Protein AF-E9GEC9-F1 (afdb_monomer)

Foldseek 3Di:
DVVVVVVVVVVVVVVVVVVVVVVVVVVVVVVVVVVVVVVVVVVVVVVVVVVVVVPPDDDDDDDDDDDDPPPCPPPPVPPQLQFKWKWKWKDFLNHTQDIWTWGFDSLPDSQLSVLVQVVQEVHWDWFLWFQPDAAQQFKTKIWGHDPPDFDWDFPPDPDDQDADQDAQWKFKDFDFDDDPPPDRTTGGPTMIIMGTGHDPDPVSSVVSVPRSTGTGGGGDDPPDHSRPSGNVCNVDDPVSRSRMTIIMHMYD

Solvent-accessible surface area (backbone atoms only — not comparable to full-atom values): 14255 Å² total; per-residue (Å²): 115,69,67,59,56,53,51,53,52,52,54,51,53,52,50,56,53,50,55,52,49,54,51,50,52,52,50,52,51,55,51,51,54,50,52,51,51,53,52,52,52,50,54,51,56,52,50,54,54,51,52,63,58,69,70,57,80,78,83,78,90,75,90,77,96,76,79,90,73,66,84,69,70,72,77,70,72,74,70,59,86,77,47,44,38,35,39,41,37,36,22,48,79,84,43,80,57,48,72,46,46,32,36,55,36,90,85,32,61,60,71,55,53,48,54,51,38,63,72,12,46,87,40,74,37,74,32,68,32,34,59,73,45,60,39,66,59,36,30,36,28,34,35,54,39,45,94,90,62,71,69,73,57,74,59,75,75,82,69,80,78,52,63,34,69,46,62,55,30,29,11,38,30,77,41,61,53,89,68,65,94,87,66,78,56,52,48,42,79,43,39,23,45,30,37,34,33,68,53,91,43,74,69,49,48,51,54,48,68,67,60,67,22,34,36,38,22,36,55,75,74,67,96,54,68,78,52,66,45,59,52,52,57,14,65,49,52,84,85,54,29,75,45,39,45,39,31,38,24,18,46,108

Mean predicted aligned error: 14.4 Å

Secondary structure (DSSP, 8-state):
-HHHHHHHHHHHHHHHHHHHHHHHHHHHHHHHHHHHHHHHHHHHHHHHHHHHHHTS------------------------GGG-EEEEEEEETTEEEEEEEEEEPTTS-HHHHHHHHHHTBTS-EE-EEEEEEEETTTEEEEEEEBTTB-------------B--STTEEEEEEEE--PPTT-----EEEEEEEEE---SSHHHHHHHHHT--EEEEEE---SSSS-HHHHHHHH--TTTGGGEEEEEEEE-

pLDDT: mean 83.46, std 15.94, range [39.03, 97.75]

Organism: Daphnia pulex (NCBI:txid6669)

Radius of gyration: 25.97 Å; Cα contacts (8 Å, |Δi|>4): 377; chains: 1; bounding box: 63×66×78 Å

Nearest PDB structures (foldseek):
  4zsd-assembly1_A  TM=6.304E-01  e=5.567E-06  Homo sapiens
  5wc7-assembly1_A  TM=5.952E-01  e=3.755E-05  Homo sapiens
  7qbw-assembly1_A  TM=5.992E-01  e=5.014E-05  Homo sapiens
  6fk1-assembly1_A  TM=6.019E-01  e=8.438E-05  Mus musculus
  5kuo-assembly1_A  TM=6.036E-01  e=1.505E-04  Homo sapiens

Sequence (252 aa):
MEKTKKLTAVLKKRKEVQEQLDAIVKSITAVGDQVKKLQEENNIEMAELISLIEVTPQPTASSSLLNVISPVMAKLVLSSMQSYIFILKVSDYFVPMGEIRIRPASTFHPEFVQKLGQFCYNSPKNFVSTVAKAQVGVFVSISMTHASFRPTFAAANQTTRISALNMGEVGVIFKKKNQPVGVTSNTITDWNFFIPLNPATKQQKKIVSSAAAELFGHIIDTCSSPNKAVTEMSKSQKNERGRYTMSLESHQ

Structure (mmCIF, N/CA/C/O backbone):
data_AF-E9GEC9-F1
#
_entry.id   AF-E9GEC9-F1
#
loop_
_atom_site.group_PDB
_atom_site.id
_atom_site.type_symbol
_atom_site.label_atom_id
_atom_site.label_alt_id
_atom_site.label_comp_id
_atom_site.label_asym_id
_atom_site.label_entity_id
_atom_site.label_seq_id
_atom_site.pdbx_PDB_ins_code
_atom_site.Cartn_x
_atom_site.Cartn_y
_atom_site.Cartn_z
_atom_site.occupancy
_atom_site.B_iso_or_equiv
_atom_site.auth_seq_id
_atom_site.auth_comp_id
_atom_site.auth_asym_id
_atom_site.auth_atom_id
_atom_site.pdbx_PDB_model_num
ATOM 1 N N . MET A 1 1 ? 45.202 0.216 -40.068 1.00 71.06 1 MET A N 1
ATOM 2 C CA . MET A 1 1 ? 43.853 0.783 -40.310 1.00 71.06 1 MET A CA 1
ATOM 3 C C . MET A 1 1 ? 42.863 0.497 -39.171 1.00 71.06 1 MET A C 1
ATOM 5 O O . MET A 1 1 ? 42.112 1.387 -38.797 1.00 71.06 1 MET A O 1
ATOM 9 N N . GLU A 1 2 ? 42.865 -0.696 -38.563 1.00 85.00 2 GLU A N 1
ATOM 10 C CA . GLU A 1 2 ? 41.900 -1.047 -37.501 1.00 85.00 2 GLU A CA 1
ATOM 11 C C . GLU A 1 2 ? 42.076 -0.278 -36.176 1.00 85.00 2 GLU A C 1
ATOM 13 O O . GLU A 1 2 ? 41.093 0.123 -35.553 1.00 85.00 2 GLU A O 1
ATOM 18 N N . LYS A 1 3 ? 43.322 0.004 -35.767 1.00 88.31 3 LYS A N 1
ATOM 19 C CA . LYS A 1 3 ? 43.613 0.790 -34.552 1.00 88.31 3 LYS A CA 1
ATOM 20 C C . LYS A 1 3 ? 43.017 2.205 -34.613 1.00 88.31 3 LYS A C 1
ATOM 22 O O . LYS A 1 3 ? 42.462 2.678 -33.627 1.00 88.31 3 LYS A O 1
ATOM 27 N N . THR A 1 4 ? 43.055 2.838 -35.785 1.00 91.31 4 THR A N 1
ATOM 28 C CA . THR A 1 4 ? 42.480 4.171 -36.017 1.00 91.31 4 THR A CA 1
ATOM 29 C C . THR A 1 4 ? 40.958 4.161 -35.862 1.00 91.31 4 THR A C 1
ATOM 31 O O . THR A 1 4 ? 40.415 5.020 -35.180 1.00 91.31 4 THR A O 1
ATOM 34 N N . LYS A 1 5 ? 40.269 3.139 -36.3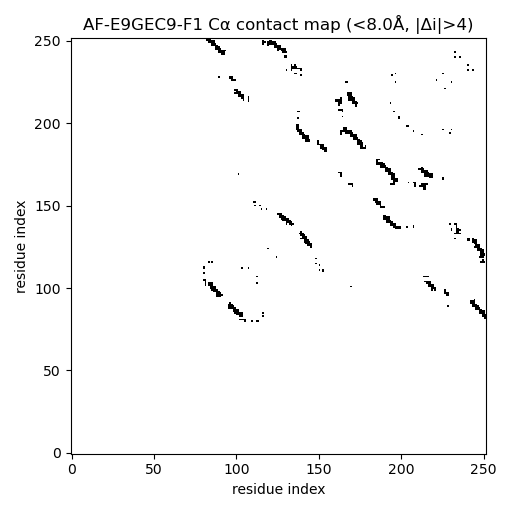98 1.00 92.81 5 LYS A N 1
ATOM 35 C CA . LYS A 1 5 ? 38.808 2.990 -36.254 1.00 92.81 5 LYS A CA 1
ATOM 36 C C . LYS A 1 5 ? 38.382 2.833 -34.789 1.00 92.81 5 LYS A C 1
ATOM 38 O O . LYS A 1 5 ? 37.418 3.466 -34.363 1.00 92.81 5 LYS A O 1
ATOM 43 N N . LYS A 1 6 ? 39.121 2.034 -34.006 1.00 93.19 6 LYS A N 1
ATOM 44 C CA . LYS A 1 6 ? 38.862 1.857 -32.564 1.00 93.19 6 LYS A CA 1
ATOM 45 C C . LYS A 1 6 ? 39.057 3.165 -31.791 1.00 93.19 6 LYS A C 1
ATOM 47 O O . LYS A 1 6 ? 38.212 3.506 -30.970 1.00 93.19 6 LYS A O 1
ATOM 52 N N . LEU A 1 7 ? 40.109 3.929 -32.096 1.00 93.44 7 LEU A N 1
ATOM 53 C CA . LEU A 1 7 ? 40.357 5.225 -31.460 1.00 93.44 7 LEU A CA 1
ATOM 54 C C . LEU A 1 7 ? 39.231 6.234 -31.740 1.00 93.44 7 LEU A C 1
ATOM 56 O O . LEU A 1 7 ? 38.728 6.858 -30.809 1.00 93.44 7 LEU A O 1
ATOM 60 N N . THR A 1 8 ? 38.782 6.355 -32.994 1.00 95.31 8 THR A N 1
ATOM 61 C CA . THR A 1 8 ? 37.669 7.247 -33.360 1.00 95.31 8 THR A CA 1
ATOM 62 C C . THR A 1 8 ? 36.375 6.877 -32.630 1.00 95.31 8 THR A C 1
ATOM 64 O O . THR A 1 8 ? 35.681 7.762 -32.133 1.00 95.31 8 THR A O 1
ATOM 67 N N . ALA A 1 9 ? 36.066 5.581 -32.503 1.00 96.00 9 ALA A N 1
ATOM 68 C CA . ALA A 1 9 ? 34.884 5.121 -31.772 1.00 96.00 9 ALA A CA 1
ATOM 69 C C . ALA A 1 9 ? 34.947 5.470 -30.274 1.00 96.00 9 ALA A C 1
ATOM 71 O O . ALA A 1 9 ? 33.958 5.935 -29.707 1.00 96.00 9 ALA A O 1
ATOM 72 N N . VAL A 1 10 ? 36.116 5.305 -29.643 1.00 97.00 10 VAL A N 1
ATOM 73 C CA . VAL A 1 10 ? 36.329 5.678 -28.234 1.00 97.00 10 VAL A CA 1
ATOM 74 C C . VAL A 1 10 ? 36.176 7.186 -28.034 1.00 97.00 10 VAL A C 1
ATOM 76 O O . VAL A 1 10 ? 35.504 7.607 -27.094 1.00 97.00 10 VAL A O 1
ATOM 79 N N . LEU A 1 11 ? 36.739 8.007 -28.927 1.00 96.44 11 LEU A N 1
ATOM 80 C CA . LEU A 1 11 ? 36.612 9.466 -28.853 1.00 96.44 11 LEU A CA 1
ATOM 81 C C . LEU A 1 11 ? 35.161 9.929 -29.024 1.00 96.44 11 LEU A C 1
ATOM 83 O O . LEU A 1 11 ? 34.712 10.797 -28.275 1.00 96.44 11 LEU A O 1
ATOM 87 N N . LYS A 1 12 ? 34.409 9.317 -29.948 1.00 96.69 12 LYS A N 1
ATOM 88 C CA . LYS A 1 12 ? 32.981 9.606 -30.130 1.00 96.69 12 LYS A CA 1
ATOM 89 C C . LYS A 1 12 ? 32.181 9.274 -28.867 1.00 96.69 12 LYS A C 1
ATOM 91 O O . LYS A 1 12 ? 31.474 10.136 -28.358 1.00 96.69 12 LYS A O 1
ATOM 96 N N . LYS A 1 13 ? 32.369 8.072 -28.311 1.00 97.38 13 LYS A N 1
ATOM 97 C CA . LYS A 1 13 ? 31.684 7.648 -27.080 1.00 97.38 13 LYS A CA 1
ATOM 98 C C . LYS A 1 13 ? 32.032 8.546 -25.889 1.00 97.38 13 LYS A C 1
ATOM 100 O O . LYS A 1 13 ? 31.162 8.872 -25.092 1.00 97.38 13 LYS A O 1
ATOM 105 N N . ARG A 1 14 ? 33.292 8.982 -25.773 1.00 96.56 14 ARG A N 1
ATOM 106 C CA . ARG A 1 14 ? 33.712 9.931 -24.731 1.00 96.56 14 ARG A CA 1
ATOM 107 C C . ARG A 1 14 ? 32.977 11.268 -24.852 1.00 96.56 14 ARG A C 1
ATOM 109 O O . ARG A 1 14 ? 32.569 11.810 -23.832 1.00 96.56 14 ARG A O 1
ATOM 116 N N . LYS A 1 15 ? 32.803 11.784 -26.073 1.00 97.75 15 LYS A N 1
ATOM 117 C CA . LYS A 1 15 ? 32.064 13.029 -26.319 1.00 97.75 15 LYS A CA 1
ATOM 118 C C . LYS A 1 15 ? 30.583 12.894 -25.946 1.00 97.75 15 LYS A C 1
ATOM 120 O O . LYS A 1 15 ? 30.072 13.751 -25.240 1.00 97.75 15 LYS A O 1
ATOM 125 N N . GLU A 1 16 ? 29.939 11.793 -26.335 1.00 97.44 16 GLU A N 1
ATOM 126 C CA . GLU A 1 16 ? 28.538 11.508 -25.976 1.00 97.44 16 GLU A CA 1
ATOM 127 C C . GLU A 1 16 ? 28.339 11.441 -24.452 1.00 97.44 16 GLU A C 1
ATOM 129 O O . GLU A 1 16 ? 27.399 12.025 -23.918 1.00 97.44 16 GLU A O 1
ATOM 134 N N . VAL A 1 17 ? 29.252 10.781 -23.730 1.00 97.75 17 VAL A N 1
ATOM 135 C CA . VAL A 1 17 ? 29.206 10.717 -22.258 1.00 97.75 17 VAL A CA 1
ATOM 136 C C . VAL A 1 17 ? 29.405 12.098 -21.627 1.00 97.75 17 VAL A C 1
ATOM 138 O O . VAL A 1 17 ? 28.732 12.415 -20.650 1.00 97.75 17 VAL A O 1
ATOM 141 N N . GLN A 1 18 ? 30.292 12.932 -22.179 1.00 97.44 18 GLN A N 1
ATOM 142 C CA . GLN A 1 18 ? 30.498 14.295 -21.685 1.00 97.44 18 GLN A CA 1
ATOM 143 C C . GLN A 1 18 ? 29.236 15.154 -21.857 1.00 97.44 18 GLN A C 1
ATOM 145 O O . GLN A 1 18 ? 28.832 15.831 -20.920 1.00 97.44 18 GLN A O 1
ATOM 150 N N . GLU A 1 19 ? 28.577 15.080 -23.016 1.00 97.56 19 GLU A N 1
ATOM 151 C CA . GLU A 1 19 ? 27.332 15.814 -23.280 1.00 97.56 19 GLU A CA 1
ATOM 152 C C . GLU A 1 19 ? 26.197 15.377 -22.338 1.00 97.56 19 GLU A C 1
ATOM 154 O O . GLU A 1 19 ? 25.449 16.215 -21.830 1.00 97.56 19 GLU A O 1
ATOM 159 N N . GLN A 1 20 ? 26.094 14.074 -22.045 1.00 96.88 20 GLN A N 1
ATOM 160 C CA . GLN A 1 20 ? 25.139 13.556 -21.060 1.00 96.88 20 GLN A CA 1
ATOM 161 C C . GLN A 1 20 ? 25.448 14.048 -19.644 1.00 96.88 20 GLN A C 1
ATOM 163 O O . GLN A 1 20 ? 24.532 14.438 -18.920 1.00 96.88 20 GLN A O 1
ATOM 168 N N . LEU A 1 21 ? 26.724 14.051 -19.248 1.00 97.00 21 LEU A N 1
ATOM 169 C CA . LEU A 1 21 ? 27.138 14.539 -17.936 1.00 97.00 21 LEU A CA 1
ATOM 170 C C . LEU A 1 21 ? 26.813 16.028 -17.772 1.00 97.00 21 LEU A C 1
ATOM 172 O O . LEU A 1 21 ? 26.235 16.413 -16.758 1.00 97.00 21 LEU A O 1
ATOM 176 N N . ASP A 1 22 ? 27.098 16.844 -18.787 1.00 97.56 22 ASP A N 1
ATOM 177 C CA . ASP A 1 22 ? 26.791 18.275 -18.775 1.00 97.56 22 ASP A CA 1
ATOM 178 C C . ASP A 1 22 ? 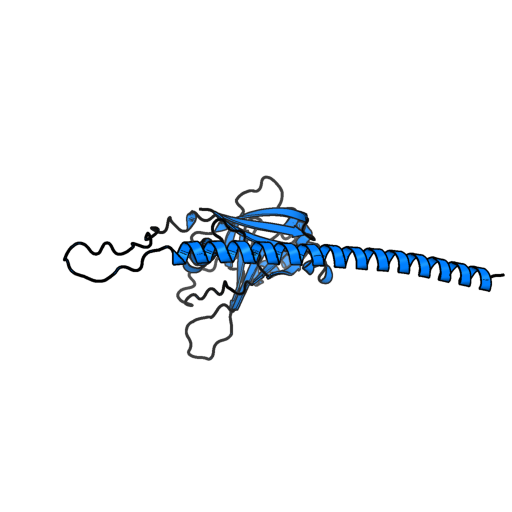25.275 18.528 -18.674 1.00 97.56 22 ASP A C 1
ATOM 180 O O . ASP A 1 22 ? 24.836 19.429 -17.954 1.00 97.56 22 ASP A O 1
ATOM 184 N N . ALA A 1 23 ? 24.453 17.719 -19.354 1.00 96.38 23 ALA A N 1
ATOM 185 C CA . ALA A 1 23 ? 22.995 17.795 -19.252 1.00 96.38 23 ALA A CA 1
ATOM 186 C C . ALA A 1 23 ? 22.489 17.434 -17.843 1.00 96.38 23 ALA A C 1
ATOM 188 O O . ALA A 1 23 ? 21.625 18.127 -17.301 1.00 96.38 23 ALA A O 1
ATOM 189 N N . ILE A 1 24 ? 23.055 16.393 -17.224 1.00 96.31 24 ILE A N 1
ATOM 190 C CA . ILE A 1 24 ? 22.719 15.985 -15.853 1.00 96.31 24 ILE A CA 1
ATOM 191 C C . ILE A 1 24 ? 23.095 17.086 -14.858 1.00 96.31 24 ILE A C 1
ATOM 193 O O . ILE A 1 24 ? 22.274 17.446 -14.017 1.00 96.31 24 ILE A O 1
ATOM 197 N N . VAL A 1 25 ? 24.295 17.662 -14.973 1.00 97.56 25 VAL A N 1
ATOM 198 C CA . VAL A 1 25 ? 24.747 18.750 -14.091 1.00 97.56 25 VAL A CA 1
ATOM 199 C C . VAL A 1 25 ? 23.811 19.954 -14.194 1.00 97.56 25 VAL A C 1
ATOM 201 O O . VAL A 1 25 ? 23.365 20.455 -13.165 1.00 97.56 25 VAL A O 1
ATOM 204 N N . LYS A 1 26 ? 23.420 20.359 -15.410 1.00 96.75 26 LYS A N 1
ATOM 205 C CA . LYS A 1 26 ? 22.431 21.434 -15.608 1.00 96.75 26 LYS A CA 1
ATOM 206 C C . LYS A 1 26 ? 21.088 21.121 -14.947 1.00 96.75 26 LYS A C 1
ATOM 208 O O . LYS A 1 26 ? 20.510 21.996 -14.308 1.00 96.75 26 LYS A O 1
ATOM 213 N N . SER A 1 27 ? 20.602 19.884 -15.074 1.00 95.94 27 SER A N 1
ATOM 214 C CA . SER A 1 27 ? 19.352 19.463 -14.434 1.00 95.94 27 SER A CA 1
ATOM 215 C C . SER A 1 27 ? 19.447 19.503 -12.908 1.00 95.94 27 SER A C 1
ATOM 217 O O . SER A 1 27 ? 18.497 19.926 -12.257 1.00 95.94 27 SER A O 1
ATOM 219 N N . ILE A 1 28 ? 20.577 19.079 -12.332 1.00 93.44 28 ILE A N 1
ATOM 220 C CA . ILE A 1 28 ? 20.803 19.112 -10.881 1.00 93.44 28 ILE A CA 1
ATOM 221 C C . ILE A 1 28 ? 20.821 20.557 -10.379 1.00 93.44 28 ILE A C 1
ATOM 223 O O . ILE A 1 28 ? 20.164 20.852 -9.383 1.00 93.44 28 ILE A O 1
ATOM 227 N N . THR A 1 29 ? 21.513 21.464 -11.075 1.00 96.44 29 THR A N 1
ATOM 228 C CA . THR A 1 29 ? 21.534 22.891 -10.718 1.00 96.44 29 THR A CA 1
ATOM 229 C C . THR A 1 29 ? 20.132 23.495 -10.755 1.00 96.44 29 THR A C 1
ATOM 231 O O . THR A 1 29 ? 19.719 24.110 -9.779 1.00 96.44 29 THR A O 1
ATOM 234 N N . ALA A 1 30 ? 19.358 23.238 -11.816 1.00 96.38 30 ALA A N 1
ATOM 235 C CA . ALA A 1 30 ? 17.993 23.751 -11.936 1.00 96.38 30 ALA A CA 1
ATOM 236 C C . ALA A 1 30 ? 17.062 23.244 -10.818 1.00 96.38 30 ALA A C 1
ATOM 238 O O . ALA A 1 30 ? 16.259 24.007 -10.283 1.00 96.38 30 ALA A O 1
ATOM 239 N N . VAL A 1 31 ? 17.179 21.967 -10.434 1.00 96.12 31 VAL A N 1
ATOM 240 C CA . VAL A 1 31 ? 16.438 21.413 -9.288 1.00 96.12 31 VAL A CA 1
ATOM 241 C C . VAL A 1 31 ? 16.895 22.064 -7.979 1.00 96.12 31 VAL A C 1
ATOM 243 O O . VAL A 1 31 ? 16.057 22.386 -7.140 1.00 96.12 31 VAL A O 1
ATOM 246 N N . GLY A 1 32 ? 18.198 22.305 -7.812 1.00 95.44 32 GLY A N 1
ATOM 247 C CA . GLY A 1 32 ? 18.745 23.020 -6.657 1.00 95.44 32 GLY A CA 1
ATOM 248 C C . GLY A 1 32 ? 18.157 24.425 -6.497 1.00 95.44 32 GLY A C 1
ATOM 249 O O . GLY A 1 32 ? 17.734 24.789 -5.400 1.00 95.44 32 GLY A O 1
ATOM 250 N N . ASP A 1 33 ? 18.045 25.174 -7.595 1.00 96.62 33 ASP A N 1
ATOM 251 C CA . ASP A 1 33 ? 17.443 26.512 -7.600 1.00 96.62 33 ASP A CA 1
ATOM 252 C C . ASP A 1 33 ? 15.948 26.471 -7.236 1.00 96.62 33 ASP A C 1
ATOM 254 O O . ASP A 1 33 ? 15.472 27.305 -6.462 1.00 96.62 33 ASP A O 1
ATOM 258 N N . GLN A 1 34 ? 15.203 25.469 -7.722 1.00 95.75 34 GLN A N 1
ATOM 259 C CA . GLN A 1 34 ? 13.791 25.281 -7.357 1.00 95.75 34 GLN A CA 1
ATOM 260 C C . GLN A 1 34 ? 13.606 24.952 -5.874 1.00 95.75 34 GLN A C 1
ATOM 262 O O . GLN A 1 34 ? 12.718 25.509 -5.230 1.00 95.75 34 GLN A O 1
ATOM 267 N N . VAL A 1 35 ? 14.447 24.076 -5.315 1.00 95.75 35 VAL A N 1
ATOM 268 C CA . VAL A 1 35 ? 14.407 23.739 -3.883 1.00 95.75 35 VAL A CA 1
ATOM 269 C C . VAL A 1 35 ? 14.692 24.974 -3.034 1.00 95.75 35 VAL A C 1
ATOM 271 O O . VAL A 1 35 ? 13.992 25.210 -2.052 1.00 95.75 35 VAL A O 1
ATOM 274 N N . LYS A 1 36 ? 15.677 25.791 -3.427 1.00 97.00 36 LYS A N 1
ATOM 275 C CA . LYS A 1 36 ? 15.987 27.040 -2.727 1.00 97.00 36 LYS A CA 1
ATOM 276 C C . LYS A 1 36 ? 14.799 28.006 -2.741 1.00 97.00 36 LYS A C 1
ATOM 278 O O . LYS A 1 36 ? 14.451 28.541 -1.694 1.00 97.00 36 LYS A O 1
ATOM 283 N N . LYS A 1 37 ? 14.138 28.163 -3.891 1.00 96.88 37 LYS A N 1
ATOM 284 C CA . LYS A 1 37 ? 12.938 28.999 -4.017 1.00 96.88 37 LYS A CA 1
ATOM 285 C C . LYS A 1 37 ? 11.798 28.521 -3.106 1.00 96.88 37 LYS A C 1
ATOM 287 O O . LYS A 1 37 ? 11.234 29.324 -2.374 1.00 96.88 37 LYS A O 1
ATOM 292 N N . LEU A 1 38 ? 11.500 27.220 -3.100 1.00 93.62 38 LEU A N 1
ATOM 293 C CA . LEU A 1 38 ? 10.464 26.645 -2.229 1.00 93.62 38 LEU A CA 1
ATOM 294 C C . LEU A 1 38 ? 10.798 26.808 -0.738 1.00 93.62 38 LEU A C 1
ATOM 296 O O . LEU A 1 38 ? 9.903 26.998 0.081 1.00 93.62 38 LEU A O 1
ATOM 300 N N . GLN A 1 39 ? 12.081 26.742 -0.375 1.00 95.62 39 GLN A N 1
ATOM 301 C CA . GLN A 1 39 ? 12.525 26.986 0.997 1.00 95.62 39 GLN A CA 1
ATOM 302 C C . GLN A 1 39 ? 12.290 28.445 1.415 1.00 95.62 39 GLN A C 1
ATOM 304 O O . GLN A 1 39 ? 11.870 28.693 2.543 1.00 95.62 39 GLN A O 1
ATOM 309 N N . GLU A 1 40 ? 12.557 29.402 0.523 1.00 96.25 40 GLU A N 1
ATOM 310 C CA . GLU A 1 40 ? 12.296 30.827 0.758 1.00 96.25 40 GLU A CA 1
ATOM 311 C C . GLU A 1 40 ? 10.790 31.107 0.899 1.00 96.25 40 GLU A C 1
ATOM 313 O O . GLU A 1 40 ? 10.395 31.779 1.848 1.00 96.25 40 GLU A O 1
ATOM 318 N N . GLU A 1 41 ? 9.949 30.527 0.035 1.00 94.25 41 GLU A N 1
ATOM 319 C CA . GLU A 1 41 ? 8.480 30.624 0.123 1.00 94.25 41 GLU A CA 1
ATOM 320 C C . GLU A 1 41 ? 7.949 30.061 1.453 1.00 94.25 41 GLU A C 1
ATOM 322 O O . GLU A 1 41 ? 7.195 30.733 2.153 1.00 94.25 41 GLU A O 1
ATOM 327 N N . ASN A 1 42 ? 8.417 28.879 1.867 1.00 93.69 42 ASN A N 1
ATOM 328 C CA . ASN A 1 42 ? 8.019 28.269 3.138 1.00 93.69 42 ASN A CA 1
ATOM 329 C C . ASN A 1 42 ? 8.414 29.138 4.347 1.00 93.69 42 ASN A C 1
ATOM 331 O O . ASN A 1 42 ? 7.631 29.316 5.278 1.00 93.69 42 ASN A O 1
ATOM 335 N N . ASN A 1 43 ? 9.613 29.730 4.320 1.00 95.38 43 ASN A N 1
ATOM 336 C CA . ASN A 1 43 ? 10.057 30.634 5.382 1.00 95.38 43 ASN A CA 1
ATOM 337 C C . ASN A 1 43 ? 9.161 31.884 5.488 1.00 95.38 43 ASN A C 1
ATOM 339 O O . ASN A 1 43 ? 8.924 32.356 6.599 1.00 95.38 43 ASN A O 1
ATOM 343 N N . ILE A 1 44 ? 8.664 32.408 4.360 1.00 95.31 44 ILE A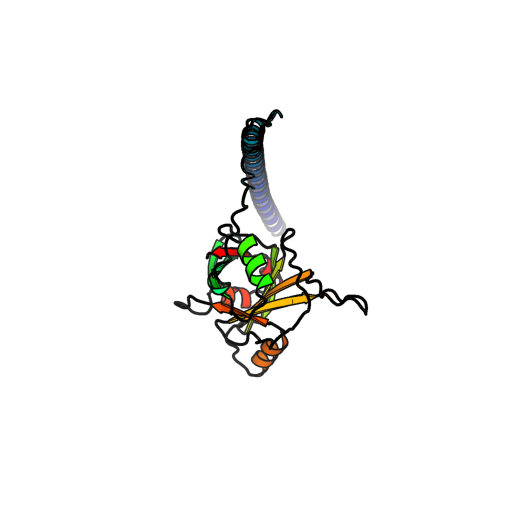 N 1
ATOM 344 C CA . ILE A 1 44 ? 7.735 33.549 4.330 1.00 95.31 44 ILE A CA 1
ATOM 345 C C . ILE A 1 44 ? 6.378 33.148 4.920 1.00 95.31 44 ILE A C 1
ATOM 347 O O . ILE A 1 44 ? 5.910 33.804 5.849 1.00 95.31 44 ILE A O 1
ATOM 351 N N . GLU A 1 45 ? 5.786 32.044 4.457 1.00 91.00 45 GLU A N 1
ATOM 352 C CA . GLU A 1 45 ? 4.494 31.553 4.967 1.00 91.00 45 GLU A CA 1
ATOM 353 C C . GLU A 1 45 ? 4.544 31.273 6.478 1.00 91.00 45 GLU A C 1
ATOM 355 O O . GLU A 1 45 ? 3.627 31.617 7.226 1.00 91.00 45 GLU A O 1
ATOM 360 N N . MET A 1 46 ? 5.649 30.695 6.958 1.00 91.19 46 MET A N 1
ATOM 361 C CA . MET A 1 46 ? 5.866 30.459 8.386 1.00 91.19 46 MET A CA 1
ATOM 362 C C . MET A 1 46 ? 5.952 31.763 9.187 1.00 91.19 46 MET A C 1
ATOM 364 O O . MET A 1 46 ? 5.421 31.826 10.297 1.00 91.19 46 MET A O 1
ATOM 368 N N . ALA A 1 47 ? 6.593 32.804 8.650 1.00 92.88 47 ALA A N 1
ATOM 369 C CA . ALA A 1 47 ? 6.663 34.109 9.304 1.00 92.88 47 ALA A CA 1
ATOM 370 C C . ALA A 1 47 ? 5.282 34.786 9.386 1.00 92.88 47 ALA A C 1
ATOM 372 O O . ALA A 1 47 ? 4.934 35.340 10.430 1.00 92.88 47 ALA A O 1
ATOM 373 N N . GLU A 1 48 ? 4.468 34.688 8.331 1.00 90.00 48 GLU A N 1
ATOM 374 C CA . GLU A 1 48 ? 3.083 35.183 8.333 1.00 90.00 48 GLU A CA 1
ATOM 375 C C . GLU A 1 48 ? 2.223 34.455 9.374 1.00 90.00 48 GLU A C 1
ATOM 377 O O . GLU A 1 48 ? 1.478 35.084 10.130 1.00 90.00 48 GLU A O 1
ATOM 382 N N . LEU A 1 49 ? 2.374 33.131 9.471 1.00 88.19 49 LEU A N 1
ATOM 383 C CA . LEU A 1 49 ? 1.656 32.323 10.452 1.00 88.19 49 LEU A CA 1
ATOM 384 C C . LEU A 1 49 ? 2.045 32.680 11.896 1.00 88.19 49 LEU A C 1
ATOM 386 O O . LEU A 1 49 ? 1.172 32.757 12.759 1.00 88.19 49 LEU A O 1
ATOM 390 N N . ILE A 1 50 ? 3.330 32.941 12.164 1.00 87.88 50 ILE A N 1
ATOM 391 C CA . ILE A 1 50 ? 3.797 33.411 13.480 1.00 87.88 50 ILE A CA 1
ATOM 392 C C . ILE A 1 50 ? 3.197 34.784 13.802 1.00 87.88 50 ILE A C 1
ATOM 394 O O . ILE A 1 50 ? 2.681 34.977 14.903 1.00 87.88 50 ILE A O 1
ATOM 398 N N . SER A 1 51 ? 3.179 35.705 12.834 1.00 86.19 51 SER A N 1
ATOM 399 C CA . SER A 1 51 ? 2.595 37.037 13.021 1.00 86.19 51 SER A CA 1
ATOM 400 C C . SER A 1 51 ? 1.107 36.971 13.384 1.00 86.19 51 SER A C 1
ATOM 402 O O . SER A 1 51 ? 0.669 37.660 14.303 1.00 86.19 51 SER A O 1
ATOM 404 N N . LEU A 1 52 ? 0.331 36.089 12.746 1.00 82.38 52 LEU A N 1
ATOM 405 C CA . LEU A 1 52 ? -1.086 35.892 13.077 1.00 82.38 52 LEU A CA 1
ATOM 406 C C . LEU A 1 52 ? -1.307 35.414 14.520 1.00 82.38 52 LEU A C 1
ATOM 408 O O . LEU A 1 52 ? -2.313 35.767 15.133 1.00 82.38 52 LEU A O 1
ATOM 412 N N . ILE A 1 53 ? -0.378 34.630 15.069 1.00 78.75 53 ILE A N 1
ATOM 413 C CA . ILE A 1 53 ? -0.464 34.118 16.442 1.00 78.75 53 ILE A CA 1
ATOM 414 C C . ILE A 1 53 ? -0.100 35.215 17.457 1.00 78.75 53 ILE A C 1
ATOM 416 O O . ILE A 1 53 ? -0.764 35.337 18.489 1.00 78.75 53 ILE A O 1
ATOM 420 N N . GLU A 1 54 ? 0.899 36.050 17.157 1.00 74.50 54 GLU A N 1
ATOM 421 C CA . GLU A 1 54 ? 1.367 37.131 18.042 1.00 74.50 54 GLU A CA 1
ATOM 422 C C . GLU A 1 54 ? 0.383 38.310 18.166 1.00 74.50 54 GLU A C 1
ATOM 424 O O . GLU A 1 54 ? 0.424 39.043 19.152 1.00 74.50 54 GLU A O 1
ATOM 429 N N . VAL A 1 55 ? -0.548 38.477 17.218 1.00 65.25 55 VAL A N 1
ATOM 430 C CA . VAL A 1 55 ? -1.567 39.549 17.242 1.00 65.25 55 VAL A CA 1
ATOM 431 C C . VAL A 1 5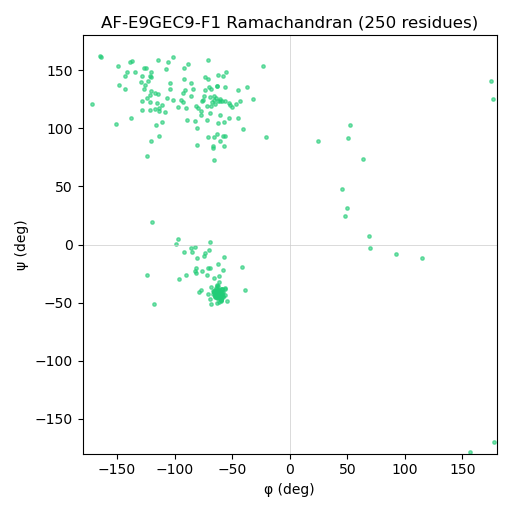5 ? -2.781 39.191 18.122 1.00 65.25 55 VAL A C 1
ATOM 433 O O . VAL A 1 55 ? -3.670 40.018 18.332 1.00 65.25 55 VAL A O 1
ATOM 436 N N . THR A 1 56 ? -2.827 37.992 18.710 1.00 50.75 56 THR A N 1
ATOM 437 C CA . THR A 1 56 ? -3.893 37.622 19.656 1.00 50.75 56 THR A CA 1
ATOM 438 C C . THR A 1 56 ? -3.634 38.280 21.021 1.00 50.75 56 THR A C 1
ATOM 440 O O . THR A 1 56 ? -2.645 37.936 21.671 1.00 50.75 56 THR A O 1
ATOM 443 N N . PRO A 1 57 ? -4.484 39.206 21.513 1.00 51.75 57 PRO A N 1
ATOM 444 C CA . PRO A 1 57 ? -4.221 39.902 22.767 1.00 51.75 57 PRO A CA 1
ATOM 445 C C . PRO A 1 57 ? -4.213 38.929 23.947 1.00 51.75 57 PRO A C 1
ATOM 447 O O . PRO A 1 57 ? -5.178 38.202 24.190 1.00 51.75 57 PRO A O 1
ATOM 450 N N . GLN A 1 58 ? -3.126 38.956 24.710 1.00 54.00 58 GLN A N 1
ATOM 451 C CA . GLN A 1 58 ? -3.024 38.317 26.015 1.00 54.00 58 GLN A CA 1
ATOM 452 C C . GLN A 1 58 ? -4.081 38.934 26.960 1.00 54.00 58 GLN A C 1
ATOM 454 O O . GLN A 1 58 ? -4.091 40.158 27.116 1.00 54.00 58 GLN A O 1
ATOM 459 N N . PRO A 1 59 ? -4.975 38.152 27.600 1.00 46.50 59 PRO A N 1
ATOM 460 C CA . PRO A 1 59 ? -5.983 38.713 28.492 1.00 46.50 59 PRO A CA 1
ATOM 461 C C . PRO A 1 59 ? -5.305 39.259 29.749 1.00 46.50 59 PRO A C 1
ATOM 463 O O . PRO A 1 59 ? -4.755 38.504 30.555 1.00 46.50 59 PRO A O 1
ATOM 466 N N . THR A 1 60 ? -5.335 40.577 29.925 1.00 45.31 60 THR A N 1
ATOM 467 C CA . THR A 1 60 ? -4.975 41.227 31.182 1.00 45.31 60 THR A CA 1
ATOM 468 C C . THR A 1 60 ? -6.010 40.866 32.241 1.00 45.31 60 THR A C 1
ATOM 470 O O . THR A 1 60 ? -7.214 41.063 32.084 1.00 45.31 60 THR A O 1
ATOM 473 N N . ALA A 1 61 ? -5.528 40.288 33.337 1.00 54.50 61 ALA A N 1
ATOM 474 C CA . ALA A 1 61 ? -6.341 39.937 34.484 1.00 54.50 61 ALA A CA 1
ATOM 475 C C . ALA A 1 61 ? -6.958 41.191 35.121 1.00 54.50 61 ALA A C 1
ATOM 477 O O . ALA A 1 61 ? -6.224 42.075 35.559 1.00 54.50 61 ALA A O 1
ATOM 478 N N . SER A 1 62 ? -8.289 41.227 35.242 1.00 43.03 62 SER A N 1
ATOM 479 C CA . SER A 1 62 ? -8.993 41.666 36.456 1.00 43.03 62 SER A CA 1
ATOM 480 C C . SER A 1 62 ? -10.500 41.406 36.363 1.00 43.03 62 SER A C 1
ATOM 482 O O . SER A 1 62 ? -11.186 41.956 35.515 1.00 43.03 62 SER A O 1
ATOM 484 N N . SER A 1 63 ? -10.974 40.603 37.320 1.00 42.91 63 SER A N 1
ATOM 485 C CA . SER A 1 63 ? -12.300 40.632 37.952 1.00 42.91 63 SER A CA 1
ATOM 486 C C . SER A 1 63 ? -13.546 40.628 37.058 1.00 42.91 63 SER A C 1
ATOM 488 O O . SER A 1 63 ? -14.000 41.665 36.588 1.00 42.91 63 SER A O 1
ATOM 490 N N . SER A 1 64 ? -14.204 39.473 36.955 1.00 39.03 64 SER A N 1
ATOM 491 C CA . SER A 1 64 ? -15.593 39.296 37.417 1.00 39.03 64 SER A CA 1
ATOM 492 C C . SER A 1 64 ? -16.109 37.905 37.045 1.00 39.03 64 SER A C 1
ATOM 494 O O . SER A 1 64 ? -15.804 37.346 35.996 1.00 39.03 64 SER A O 1
ATOM 496 N N . LEU A 1 65 ? -16.862 37.327 37.977 1.00 49.78 65 LEU A N 1
ATOM 497 C CA . LEU A 1 65 ? -17.668 36.124 37.812 1.00 49.78 65 LEU A CA 1
ATOM 498 C C . LEU A 1 65 ? -18.487 36.219 36.519 1.00 49.78 65 LEU A C 1
ATOM 500 O O . LEU A 1 65 ? -19.288 37.140 36.423 1.00 49.78 65 LEU A O 1
ATOM 504 N N . LEU A 1 66 ? -18.313 35.284 35.578 1.00 40.69 66 LEU A N 1
ATOM 505 C CA . LEU A 1 66 ? -19.363 34.720 34.715 1.00 40.69 66 LEU A CA 1
ATOM 506 C C . LEU A 1 66 ? -18.756 33.739 33.696 1.00 40.69 66 LEU A C 1
ATOM 508 O O . LEU A 1 66 ? -17.861 34.072 32.931 1.00 40.69 66 LEU A O 1
ATOM 512 N N . ASN A 1 67 ? -19.306 32.525 33.706 1.00 41.00 67 ASN A N 1
ATOM 513 C CA . ASN A 1 67 ? -19.290 31.511 32.653 1.00 41.00 67 ASN A CA 1
ATOM 514 C C . ASN A 1 67 ? -17.941 31.132 32.030 1.00 41.00 67 ASN A C 1
ATOM 516 O O . ASN A 1 67 ? -17.536 31.608 30.973 1.00 41.00 67 ASN A O 1
ATOM 520 N N . VAL A 1 68 ? -17.348 30.101 32.637 1.00 42.06 68 VAL A N 1
ATOM 521 C CA . VAL A 1 68 ? -16.403 29.171 32.015 1.00 42.06 68 VAL A CA 1
ATOM 522 C C . VAL A 1 68 ? -17.070 28.524 30.793 1.00 42.06 68 VAL A C 1
ATOM 524 O O . VAL A 1 68 ? -17.615 27.425 30.864 1.00 42.06 68 VAL A O 1
ATOM 527 N N . ILE A 1 69 ? -17.022 29.197 29.646 1.00 46.38 69 ILE A N 1
ATOM 528 C CA . ILE A 1 69 ? -17.081 28.516 28.356 1.00 46.38 69 ILE A CA 1
ATOM 529 C C . ILE A 1 69 ? -15.662 28.010 28.135 1.00 46.38 69 ILE A C 1
ATOM 531 O O . ILE A 1 69 ? -14.806 28.675 27.557 1.00 46.38 69 ILE A O 1
ATOM 535 N N . SER A 1 70 ? -15.403 26.831 28.701 1.00 43.69 70 SER A N 1
ATOM 536 C CA . SER A 1 70 ? -14.286 25.993 28.284 1.00 43.69 70 SER A CA 1
ATOM 537 C C . SER A 1 70 ? -14.293 25.969 26.751 1.00 43.69 70 SER A C 1
ATOM 539 O O . SER A 1 70 ? -15.379 25.787 26.188 1.00 43.69 70 SER A O 1
ATOM 541 N N . PRO A 1 71 ? -13.158 26.173 26.053 1.00 47.91 71 PRO A N 1
ATOM 542 C CA . PRO A 1 71 ? -13.103 25.890 24.635 1.00 47.91 71 PRO A CA 1
ATOM 543 C C . PRO A 1 71 ? -13.335 24.390 24.534 1.00 47.91 71 PRO A C 1
ATOM 545 O O . PRO A 1 71 ? -12.435 23.574 24.731 1.00 47.91 71 PRO A O 1
ATOM 548 N N . VAL A 1 72 ? -14.598 24.034 24.315 1.00 44.75 72 VAL A N 1
ATOM 549 C CA . VAL A 1 72 ? -15.019 22.724 23.879 1.00 44.75 72 VAL A CA 1
ATOM 550 C C . VAL A 1 72 ? -14.306 22.574 22.547 1.00 44.75 72 VAL A C 1
ATOM 552 O O . VAL A 1 72 ? -14.819 22.976 21.509 1.00 44.75 72 VAL A O 1
ATOM 555 N N . MET A 1 73 ? -13.075 22.050 22.596 1.00 46.88 73 MET A N 1
ATOM 556 C CA . MET A 1 73 ? -12.519 21.197 21.561 1.00 46.88 73 MET A CA 1
ATOM 557 C C . MET A 1 73 ? -13.684 20.316 21.194 1.00 46.88 73 MET A C 1
ATOM 559 O O . MET A 1 73 ? -14.056 19.459 22.001 1.00 46.88 73 MET A O 1
ATOM 563 N N . ALA A 1 74 ? -14.350 20.686 20.095 1.00 44.78 74 ALA A N 1
ATOM 564 C CA . ALA A 1 74 ? -15.591 20.097 19.660 1.00 44.78 74 ALA A CA 1
ATOM 565 C C . ALA A 1 74 ? -15.369 18.609 19.811 1.00 44.78 74 ALA A C 1
ATOM 567 O O . ALA A 1 74 ? -14.496 18.034 19.156 1.00 44.78 74 ALA A O 1
ATOM 568 N N . LYS A 1 75 ? -16.053 18.033 20.804 1.00 47.22 75 LYS A N 1
ATOM 569 C CA . LYS A 1 75 ? -16.073 16.606 21.043 1.00 47.22 75 LYS A CA 1
ATOM 570 C C . LYS A 1 75 ? -16.812 16.121 19.818 1.00 47.22 75 LYS A C 1
ATOM 572 O O . LYS A 1 75 ? -18.035 16.080 19.825 1.00 47.22 75 LYS A O 1
ATOM 577 N N . LEU A 1 76 ? -16.058 15.958 18.732 1.00 46.09 76 LEU A N 1
ATOM 578 C CA . LEU A 1 76 ? -16.476 15.434 17.455 1.00 46.09 76 LEU A CA 1
ATOM 579 C C . LEU A 1 76 ? -16.993 14.071 17.857 1.00 46.09 76 LEU A C 1
ATOM 581 O O . LEU A 1 76 ? -16.220 13.151 18.132 1.00 46.09 76 LEU A O 1
ATOM 585 N N . VAL A 1 77 ? -18.303 14.038 18.106 1.00 48.22 77 VAL A N 1
ATOM 586 C CA . VAL A 1 77 ? -19.054 12.844 18.428 1.00 48.22 77 VAL A CA 1
ATOM 587 C C . VAL A 1 77 ? -18.684 11.929 17.292 1.00 48.22 77 VAL A C 1
ATOM 589 O O . VAL A 1 77 ? -18.968 12.249 16.143 1.00 48.22 77 VAL A O 1
ATOM 592 N N . LEU A 1 78 ? -17.893 10.913 17.626 1.00 51.44 78 LEU A N 1
ATOM 593 C CA . LEU A 1 78 ? -17.299 9.989 16.686 1.00 51.44 78 LEU A CA 1
ATOM 594 C C . LEU A 1 78 ? -18.426 9.371 15.876 1.00 51.44 78 LEU A C 1
ATOM 596 O O . LEU A 1 78 ? -19.044 8.394 16.300 1.00 51.44 78 LEU A O 1
ATOM 600 N N . SER A 1 79 ? -18.700 9.987 14.727 1.00 52.81 79 SER A N 1
ATOM 601 C CA . SER A 1 79 ? -19.457 9.416 13.633 1.00 52.81 79 SER A CA 1
ATOM 602 C C . SER A 1 79 ? -18.943 7.994 13.489 1.00 52.81 79 SER A C 1
ATOM 604 O O . SER A 1 79 ? -17.730 7.774 13.455 1.00 52.81 79 SER A O 1
ATOM 606 N N . SER A 1 80 ? -19.863 7.036 13.572 1.00 62.94 80 SER A N 1
ATOM 607 C CA . SER A 1 80 ? -19.579 5.605 13.645 1.00 62.94 80 SER A CA 1
ATOM 608 C C . SER A 1 80 ? -18.378 5.218 12.779 1.00 62.94 80 SER A C 1
ATOM 610 O O . SER A 1 80 ? -18.333 5.617 11.620 1.00 62.94 80 SER A O 1
ATOM 612 N N . MET A 1 81 ? -17.466 4.390 13.300 1.00 59.59 81 MET A N 1
ATOM 613 C CA . MET A 1 81 ? -16.257 3.854 12.630 1.00 59.59 81 MET A CA 1
ATOM 614 C C . MET A 1 81 ? -16.446 3.406 11.164 1.00 59.59 81 MET A C 1
ATOM 616 O O . MET A 1 81 ? -15.476 3.282 10.423 1.00 59.59 81 MET A O 1
ATOM 620 N N . GLN A 1 82 ? -17.690 3.153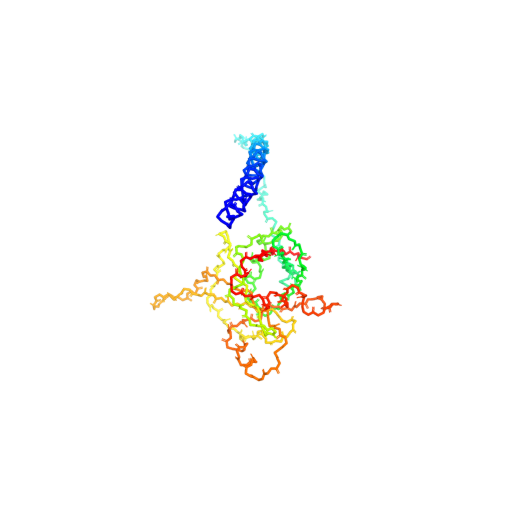 10.755 1.00 61.09 82 GLN A N 1
ATOM 621 C CA . GLN A 1 82 ? -18.117 2.780 9.411 1.00 61.09 82 GLN A CA 1
ATOM 622 C C . GLN A 1 82 ? -18.102 3.926 8.382 1.00 61.09 82 GLN A C 1
ATOM 624 O O . GLN A 1 82 ? -18.312 3.651 7.203 1.00 61.09 82 GLN A O 1
ATOM 629 N N . SER A 1 83 ? -17.864 5.179 8.783 1.00 79.19 83 SER A N 1
ATOM 630 C CA . SER A 1 83 ? -17.848 6.310 7.845 1.00 79.19 83 SER A CA 1
ATOM 631 C C . SER A 1 83 ? -16.525 6.448 7.092 1.00 79.19 83 SER A C 1
ATOM 633 O O . SER A 1 83 ? -16.504 6.967 5.983 1.00 79.19 83 SER A O 1
ATOM 635 N N . TYR A 1 84 ? -15.412 5.942 7.638 1.00 91.62 84 TYR A N 1
ATOM 636 C CA . TYR A 1 84 ? -14.125 6.149 6.983 1.00 91.62 84 TYR A CA 1
ATOM 637 C C . TYR A 1 84 ? -13.999 5.371 5.669 1.00 91.62 84 TYR A C 1
ATOM 639 O O . TYR A 1 84 ? -14.131 4.146 5.629 1.00 91.62 84 TYR A O 1
ATOM 647 N N . ILE A 1 85 ? -13.645 6.083 4.603 1.00 95.00 85 ILE A N 1
ATOM 648 C CA . ILE A 1 85 ? -13.159 5.511 3.349 1.00 95.00 85 ILE A CA 1
ATOM 649 C C . ILE A 1 85 ? -11.685 5.869 3.229 1.00 95.00 85 ILE A C 1
ATOM 651 O O . ILE A 1 85 ? -11.326 7.043 3.196 1.00 95.00 85 ILE A O 1
ATOM 655 N N . PHE A 1 86 ? -10.830 4.855 3.147 1.00 95.69 86 PHE A N 1
ATOM 656 C CA . PHE A 1 86 ? -9.404 5.044 2.914 1.00 95.69 86 PHE A CA 1
ATOM 657 C C . PHE A 1 86 ? -9.100 4.970 1.424 1.00 95.69 86 PHE A C 1
ATOM 659 O O . PHE A 1 86 ? -9.495 4.017 0.755 1.00 95.69 86 PHE A O 1
ATOM 666 N N . ILE A 1 87 ? -8.367 5.948 0.910 1.00 94.94 87 ILE A N 1
ATOM 667 C CA . ILE A 1 87 ? -7.940 6.019 -0.484 1.00 94.94 87 ILE A CA 1
ATOM 668 C C . ILE A 1 87 ? -6.431 5.804 -0.517 1.00 94.94 87 ILE A C 1
ATOM 670 O O . ILE A 1 87 ? -5.656 6.681 -0.133 1.00 94.94 87 ILE A O 1
ATOM 674 N N . LEU A 1 88 ? -6.012 4.620 -0.961 1.00 94.56 88 LEU A N 1
ATOM 675 C CA . LEU A 1 88 ? -4.612 4.301 -1.220 1.00 94.56 88 LEU A C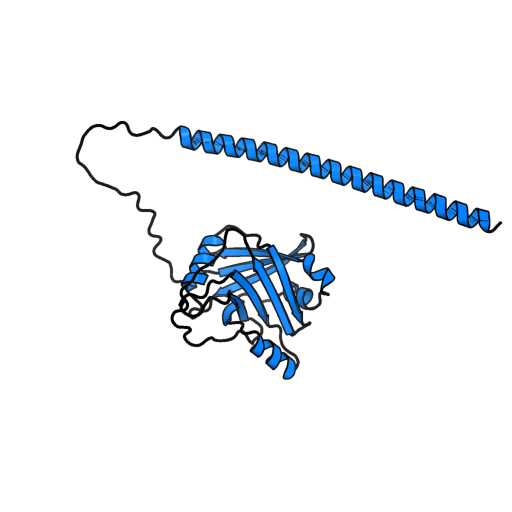A 1
ATOM 676 C C . LEU A 1 88 ? -4.287 4.662 -2.670 1.00 94.56 88 LEU A C 1
ATOM 678 O O . LEU A 1 88 ? -4.709 3.964 -3.594 1.00 94.56 88 LEU A O 1
ATOM 682 N N . LYS A 1 89 ? -3.536 5.741 -2.875 1.00 93.38 89 LYS A N 1
ATOM 683 C CA . LYS A 1 89 ? -3.071 6.170 -4.200 1.00 93.38 89 LYS A CA 1
ATOM 684 C C . LYS A 1 89 ? -1.714 5.535 -4.471 1.00 93.38 89 LYS A C 1
ATOM 686 O O . LYS A 1 89 ? -0.844 5.554 -3.602 1.00 93.38 89 LYS A O 1
ATOM 691 N N . VAL A 1 90 ? -1.545 4.965 -5.659 1.00 92.38 90 VAL A N 1
ATOM 692 C CA . VAL A 1 90 ? -0.313 4.291 -6.082 1.00 92.38 90 VAL A CA 1
ATOM 693 C C . VAL A 1 90 ? 0.272 5.032 -7.274 1.00 92.38 90 VAL A C 1
ATOM 695 O O . VAL A 1 90 ? -0.427 5.265 -8.262 1.00 92.38 90 VAL A O 1
ATOM 698 N N . SER A 1 91 ? 1.560 5.346 -7.194 1.00 92.00 91 SER A N 1
ATOM 699 C CA . SER A 1 91 ? 2.326 5.969 -8.269 1.00 92.00 91 SER A CA 1
ATOM 700 C C . SER A 1 91 ? 3.585 5.165 -8.571 1.00 92.00 91 SER A C 1
ATOM 702 O O . SE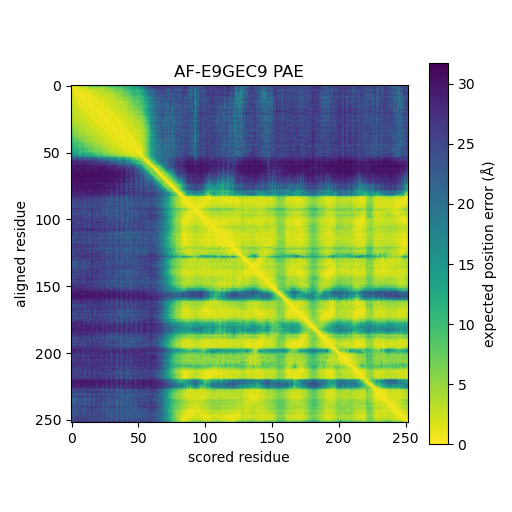R A 1 91 ? 4.143 4.504 -7.699 1.00 92.00 91 SER A O 1
ATOM 704 N N . ASP A 1 92 ? 4.045 5.242 -9.812 1.00 92.44 92 ASP A N 1
ATOM 705 C CA . ASP A 1 92 ? 5.283 4.644 -10.298 1.00 92.44 92 ASP A CA 1
ATOM 706 C C . ASP A 1 92 ? 6.179 5.755 -10.851 1.00 92.44 92 ASP A C 1
ATOM 708 O O . ASP A 1 92 ? 5.792 6.422 -11.807 1.00 92.44 92 ASP A O 1
ATOM 712 N N . TYR A 1 93 ? 7.341 5.996 -10.232 1.00 90.62 93 TYR A N 1
ATOM 713 C CA . TYR A 1 93 ? 8.203 7.141 -10.561 1.00 90.62 93 TYR A CA 1
ATOM 714 C C . TYR A 1 93 ? 7.396 8.444 -10.700 1.00 90.62 93 TYR A C 1
ATOM 716 O O . TYR A 1 93 ? 7.536 9.182 -11.672 1.00 90.62 93 TYR A O 1
ATOM 724 N N . PHE A 1 94 ? 6.519 8.705 -9.724 1.00 87.50 94 PHE A N 1
ATOM 725 C CA . PHE A 1 94 ? 5.608 9.859 -9.678 1.00 87.50 94 PHE A CA 1
ATOM 726 C C . PHE A 1 94 ? 4.463 9.857 -10.704 1.00 87.50 94 PHE A C 1
ATOM 728 O O . PHE A 1 94 ? 3.600 10.729 -10.632 1.00 87.50 94 PHE A O 1
ATOM 735 N N . VAL A 1 95 ? 4.382 8.870 -11.598 1.00 91.44 95 VAL A N 1
ATOM 736 C CA . VAL A 1 95 ? 3.255 8.706 -12.523 1.00 91.44 95 VAL A CA 1
ATOM 737 C C . VAL A 1 95 ? 2.100 8.008 -11.798 1.00 91.44 95 VAL A C 1
ATOM 739 O O . VAL A 1 95 ? 2.277 6.871 -11.351 1.00 91.44 95 VAL A O 1
ATOM 742 N N . PRO A 1 96 ? 0.914 8.632 -11.672 1.00 91.38 96 PRO A N 1
ATOM 743 C CA . PRO A 1 96 ? -0.234 8.002 -11.028 1.00 91.38 96 PRO A CA 1
ATOM 744 C C . PRO A 1 96 ? -0.651 6.728 -11.769 1.00 91.38 96 PRO A C 1
ATOM 746 O O . PRO A 1 96 ? -0.950 6.760 -12.962 1.00 91.38 96 PRO A O 1
ATOM 749 N N . MET A 1 97 ? -0.689 5.600 -11.060 1.00 90.88 97 MET A N 1
ATOM 750 C CA . MET A 1 97 ? -1.135 4.317 -11.613 1.00 90.88 97 MET A CA 1
ATOM 751 C C . MET A 1 97 ? -2.602 4.025 -11.308 1.00 90.88 97 MET A C 1
ATOM 753 O O . MET A 1 97 ? -3.258 3.314 -12.070 1.00 90.88 97 MET A O 1
ATOM 757 N N . GLY A 1 98 ? -3.106 4.535 -10.184 1.00 89.56 98 GLY A N 1
ATOM 758 C CA . GLY A 1 98 ? -4.498 4.381 -9.784 1.00 89.56 98 GLY A CA 1
ATOM 759 C C . GLY A 1 98 ? -4.715 4.535 -8.283 1.00 89.56 98 GLY A C 1
ATOM 760 O O . GLY A 1 98 ? -3.779 4.757 -7.513 1.00 89.56 98 GLY A O 1
ATOM 761 N N . GLU A 1 99 ? -5.970 4.376 -7.872 1.00 91.69 99 GLU A N 1
ATOM 762 C CA . GLU A 1 99 ? -6.396 4.477 -6.476 1.00 91.69 99 GLU A CA 1
ATOM 763 C C . GLU A 1 99 ? -7.206 3.258 -6.025 1.00 91.69 99 GLU A C 1
ATOM 765 O O . GLU A 1 99 ? -7.955 2.656 -6.796 1.00 91.69 99 GLU A O 1
ATOM 770 N N . ILE A 1 100 ? -7.042 2.866 -4.765 1.00 91.38 100 ILE A N 1
ATOM 771 C CA . ILE A 1 100 ? -7.795 1.781 -4.140 1.00 91.38 100 ILE A CA 1
ATOM 772 C C . ILE A 1 100 ? -8.594 2.381 -3.000 1.00 91.38 100 ILE A C 1
ATOM 774 O O . ILE A 1 100 ? -8.024 2.882 -2.032 1.00 91.38 100 ILE A O 1
ATOM 778 N N . ARG A 1 101 ? -9.917 2.312 -3.118 1.00 93.81 101 ARG A N 1
ATOM 779 C CA . ARG A 1 101 ? -10.840 2.766 -2.081 1.00 93.81 101 ARG A CA 1
ATOM 780 C C . ARG A 1 101 ? -11.187 1.596 -1.182 1.00 93.81 101 ARG A C 1
ATOM 782 O O . ARG A 1 101 ? -11.674 0.577 -1.665 1.00 93.81 101 ARG A O 1
ATOM 789 N N . ILE A 1 102 ? -10.931 1.743 0.109 1.00 95.06 102 ILE A N 1
ATOM 790 C CA . ILE A 1 102 ? -11.045 0.686 1.106 1.00 95.06 102 ILE A CA 1
ATOM 791 C C . ILE A 1 102 ? -12.033 1.142 2.170 1.00 95.06 102 ILE A C 1
ATOM 793 O O . ILE A 1 102 ? -11.832 2.169 2.818 1.00 95.06 102 ILE A O 1
ATOM 797 N N . ARG A 1 103 ? -13.082 0.350 2.378 1.00 95.50 103 ARG A N 1
ATOM 798 C CA . ARG A 1 103 ? -13.997 0.496 3.507 1.00 95.50 103 ARG A CA 1
ATOM 799 C C . ARG A 1 103 ? -13.584 -0.475 4.610 1.00 95.50 103 ARG A C 1
ATOM 801 O O . ARG A 1 103 ? -13.606 -1.682 4.354 1.00 95.50 103 ARG A O 1
ATOM 808 N N . PRO A 1 104 ? -13.208 0.005 5.806 1.00 95.12 104 PRO A N 1
ATOM 809 C CA . PRO A 1 104 ? -12.843 -0.861 6.915 1.00 95.12 104 PRO A CA 1
ATOM 810 C C . PRO A 1 104 ? -13.970 -1.823 7.292 1.00 95.12 104 PRO A C 1
ATOM 812 O O . PRO A 1 104 ? -15.151 -1.475 7.249 1.00 95.12 104 PRO A O 1
ATOM 815 N N . ALA A 1 105 ? -13.600 -3.033 7.696 1.00 93.06 105 ALA A N 1
ATOM 816 C CA . ALA A 1 105 ? -14.514 -3.981 8.299 1.00 93.06 105 ALA A CA 1
ATOM 817 C C . ALA A 1 105 ? -14.900 -3.476 9.694 1.00 93.06 105 ALA A C 1
ATOM 819 O O . ALA A 1 105 ? -14.040 -3.083 10.483 1.00 93.06 105 ALA A O 1
ATOM 820 N N . SER A 1 106 ? -16.187 -3.536 10.035 1.00 89.44 106 SER A N 1
ATOM 821 C CA . SER A 1 106 ? -16.693 -3.080 11.339 1.00 89.44 106 SER A CA 1
ATOM 822 C C . SER A 1 106 ? -16.127 -3.863 12.527 1.00 89.44 106 SER A C 1
ATOM 824 O O . SER A 1 106 ? -16.224 -3.418 13.665 1.00 89.44 106 SER A O 1
ATOM 826 N N . THR A 1 107 ? -15.558 -5.039 12.266 1.00 88.31 107 THR A N 1
ATOM 827 C CA . THR A 1 107 ? -14.930 -5.915 13.257 1.00 88.31 107 THR A CA 1
ATOM 828 C C . THR A 1 107 ? -13.433 -5.657 13.428 1.00 88.31 107 THR A C 1
ATOM 830 O O . THR A 1 107 ? -12.816 -6.280 14.288 1.00 88.31 107 THR A O 1
ATOM 833 N N . PHE A 1 108 ? -12.819 -4.799 12.608 1.00 89.44 108 PHE A N 1
ATOM 834 C CA . PHE A 1 108 ? -11.386 -4.529 12.680 1.00 89.44 108 PHE A CA 1
ATOM 835 C C . PHE A 1 108 ? -11.072 -3.443 13.714 1.00 89.44 108 PHE A C 1
ATOM 837 O O . PHE A 1 108 ? -11.784 -2.447 13.790 1.00 89.44 108 PHE A O 1
ATOM 844 N N . HIS A 1 109 ? -9.987 -3.639 14.477 1.00 88.25 109 HIS A N 1
ATOM 845 C CA . HIS A 1 109 ? -9.453 -2.776 15.549 1.00 88.25 109 HIS A CA 1
ATOM 846 C C . HIS A 1 109 ? -9.931 -1.309 15.491 1.00 88.25 109 HIS A C 1
ATOM 848 O O . HIS A 1 109 ? -9.283 -0.490 14.830 1.00 88.25 109 HIS A O 1
ATOM 854 N N . PRO A 1 110 ? -11.023 -0.940 16.193 1.00 87.94 110 PRO A N 1
ATOM 855 C CA . PRO A 1 110 ? -11.654 0.369 16.019 1.00 87.94 110 PRO A CA 1
ATOM 856 C C . PRO A 1 110 ? -10.708 1.514 16.397 1.00 87.94 110 PRO A C 1
ATOM 858 O O . PRO A 1 110 ? -10.591 2.493 15.666 1.00 87.94 110 PRO A O 1
ATOM 861 N N . GLU A 1 111 ? -9.932 1.361 17.473 1.00 87.62 111 GLU A N 1
ATOM 862 C CA . GLU A 1 111 ? -8.930 2.360 17.866 1.00 87.62 111 GLU A CA 1
ATOM 863 C C . GLU A 1 111 ? -7.883 2.614 16.774 1.00 87.62 111 GLU A C 1
ATOM 865 O O . GLU A 1 111 ? -7.459 3.752 16.570 1.00 87.62 111 GLU A O 1
ATOM 870 N N . PHE A 1 112 ? -7.457 1.568 16.058 1.00 90.00 112 PHE A N 1
ATOM 871 C CA . PHE A 1 112 ? -6.510 1.714 14.956 1.00 90.00 112 PHE A CA 1
ATOM 872 C C . PHE A 1 112 ? -7.158 2.429 13.772 1.00 90.00 112 PHE A C 1
ATOM 874 O O . PHE A 1 112 ? -6.564 3.369 13.247 1.00 90.00 112 PHE A O 1
ATOM 881 N N . VAL A 1 113 ? -8.368 2.017 13.374 1.00 92.00 113 VAL A N 1
ATOM 882 C CA . VAL A 1 113 ? -9.107 2.630 12.258 1.00 92.00 113 VAL A CA 1
ATOM 883 C C . VAL A 1 113 ? -9.329 4.113 12.519 1.00 92.00 113 VAL A C 1
ATOM 885 O O . VAL A 1 113 ? -9.054 4.927 11.646 1.00 92.00 113 VAL A O 1
ATOM 888 N N . GLN A 1 114 ? -9.742 4.479 13.731 1.00 90.62 114 GLN A N 1
ATOM 889 C CA . GLN A 1 114 ? -9.924 5.872 14.118 1.00 90.62 114 GLN A CA 1
ATOM 890 C C . GLN A 1 114 ? -8.617 6.658 14.095 1.00 90.62 114 GLN A C 1
ATOM 892 O O . GLN A 1 114 ? -8.575 7.728 13.497 1.00 90.62 114 GLN A O 1
ATOM 897 N N . LYS A 1 115 ? -7.545 6.153 14.721 1.00 91.69 115 LYS A N 1
ATOM 898 C CA . LYS A 1 115 ? -6.252 6.856 14.731 1.00 91.69 115 LYS A CA 1
ATOM 899 C C . LYS A 1 115 ? -5.720 7.047 13.313 1.00 91.69 115 LYS A C 1
ATOM 901 O O . LYS A 1 115 ? -5.254 8.133 12.986 1.00 91.69 115 LYS A O 1
ATOM 906 N N . LEU A 1 116 ? -5.806 6.016 12.470 1.00 93.56 116 LEU A N 1
ATOM 907 C CA . LEU A 1 116 ? -5.399 6.093 11.067 1.00 93.56 116 LEU A CA 1
ATOM 908 C C . LEU A 1 116 ? -6.291 7.067 10.287 1.00 93.56 116 LEU A C 1
ATOM 910 O O . LEU A 1 116 ? -5.785 7.902 9.545 1.00 93.56 116 LEU A O 1
ATOM 914 N N . GLY A 1 117 ? -7.605 6.996 10.495 1.00 94.19 117 GLY A N 1
ATOM 915 C CA . GLY A 1 117 ? -8.600 7.846 9.849 1.00 94.19 117 GLY A CA 1
ATOM 916 C C . GLY A 1 117 ? -8.460 9.318 10.222 1.00 94.19 117 GLY A C 1
ATOM 917 O O . GLY A 1 117 ? -8.607 10.168 9.358 1.00 94.19 117 GLY A O 1
ATOM 918 N N . GLN A 1 118 ? -8.121 9.636 11.470 1.00 92.75 118 GLN A N 1
ATOM 919 C CA . GLN A 1 118 ? -7.806 11.001 11.899 1.00 92.75 118 GLN A CA 1
ATOM 920 C C . GLN A 1 118 ? -6.460 11.466 11.337 1.00 92.75 118 GLN A C 1
ATOM 922 O O . GLN A 1 118 ? -6.344 12.590 10.858 1.00 92.75 118 GLN A O 1
ATOM 927 N N . PHE A 1 119 ? -5.449 10.595 11.362 1.00 93.62 119 PHE A N 1
ATOM 928 C CA . PHE A 1 119 ? -4.113 10.916 10.868 1.00 93.62 119 PHE A CA 1
ATOM 929 C C . PHE A 1 119 ? -4.095 11.226 9.362 1.00 93.62 119 PHE A C 1
ATOM 931 O O . PHE A 1 119 ? -3.352 12.103 8.924 1.00 93.62 119 PHE A O 1
ATOM 938 N N . CYS A 1 120 ? -4.924 10.533 8.581 1.00 94.94 120 CYS A N 1
ATOM 939 C CA . CYS A 1 120 ? -5.030 10.682 7.128 1.00 94.94 120 CYS A CA 1
ATOM 940 C C . CYS A 1 120 ? -6.180 11.602 6.664 1.00 94.94 120 CYS A C 1
ATOM 942 O O . CYS A 1 120 ? -6.405 11.705 5.455 1.00 94.94 120 CYS A O 1
ATOM 944 N N . TYR A 1 121 ? -6.913 12.248 7.582 1.00 95.12 121 TYR A N 1
ATOM 945 C CA . TYR A 1 121 ? -8.168 12.935 7.254 1.00 95.12 121 TYR A CA 1
ATOM 946 C C . TYR A 1 121 ? -7.954 14.117 6.304 1.00 95.12 121 TYR A C 1
ATOM 948 O O . TYR A 1 121 ? -7.213 15.043 6.639 1.00 95.12 121 TYR A O 1
ATOM 956 N N . ASN A 1 122 ? -8.600 14.079 5.130 1.00 89.19 122 ASN A N 1
ATOM 957 C CA . ASN A 1 122 ? -8.549 15.112 4.080 1.00 89.19 122 ASN A CA 1
ATOM 958 C C . ASN A 1 122 ? -7.129 15.597 3.725 1.00 89.19 122 ASN A C 1
ATOM 960 O O . ASN A 1 122 ? -6.926 16.722 3.271 1.00 89.19 122 ASN A O 1
ATOM 964 N N . SER A 1 123 ? -6.117 14.765 3.973 1.00 91.56 123 SER A N 1
ATOM 965 C CA . SER A 1 123 ? -4.716 15.111 3.780 1.00 91.56 123 SER A CA 1
ATOM 966 C C . SER A 1 123 ? -3.943 13.840 3.440 1.00 91.56 123 SER A C 1
ATOM 968 O O . SER A 1 123 ? -3.655 13.044 4.341 1.00 91.56 123 SER A O 1
ATOM 970 N N . PRO A 1 124 ? -3.587 13.631 2.159 1.00 93.75 124 PRO A N 1
ATOM 971 C CA . PRO A 1 124 ? -2.796 12.483 1.744 1.00 93.75 124 PRO A CA 1
ATOM 972 C C . PRO A 1 124 ? -1.483 12.419 2.521 1.00 93.75 124 PRO A C 1
ATOM 974 O O . PRO A 1 124 ? -0.684 13.358 2.510 1.00 93.75 124 PRO A O 1
ATOM 977 N N . LYS A 1 125 ? -1.239 11.294 3.189 1.00 94.75 125 LYS A N 1
ATOM 978 C CA . LYS A 1 125 ? 0.015 11.042 3.899 1.00 94.75 125 LYS A CA 1
ATOM 979 C C . LYS A 1 125 ? 0.897 10.136 3.063 1.00 94.75 125 LYS A C 1
ATOM 981 O O . LYS A 1 125 ? 0.496 9.034 2.692 1.00 94.75 125 LYS A O 1
ATOM 986 N N . ASN A 1 126 ? 2.111 10.602 2.788 1.00 90.00 126 ASN A N 1
ATOM 987 C CA . ASN A 1 126 ? 3.142 9.807 2.137 1.00 90.00 126 ASN A CA 1
ATOM 988 C C . ASN A 1 126 ? 3.795 8.918 3.188 1.00 90.00 126 ASN A C 1
ATOM 990 O O . ASN A 1 126 ? 4.633 9.363 3.972 1.00 90.00 126 ASN A O 1
ATOM 994 N N . PHE A 1 127 ? 3.386 7.657 3.229 1.00 84.12 127 PHE A N 1
ATOM 995 C CA . PHE A 1 127 ? 4.125 6.662 3.989 1.00 84.12 127 PHE A CA 1
ATOM 996 C C . PHE A 1 127 ? 5.407 6.350 3.216 1.00 84.12 127 PHE A C 1
ATOM 998 O O . PHE A 1 127 ? 5.382 6.301 1.982 1.00 84.12 127 PHE A O 1
ATOM 1005 N N . VAL A 1 128 ? 6.513 6.109 3.927 1.00 78.12 128 VAL A N 1
ATOM 1006 C CA . VAL A 1 128 ? 7.698 5.464 3.347 1.00 78.12 128 VAL A CA 1
ATOM 1007 C C . VAL A 1 128 ? 7.271 4.045 3.013 1.00 78.12 128 VAL A C 1
ATOM 1009 O O . VAL A 1 128 ? 7.348 3.121 3.824 1.00 78.12 128 VAL A O 1
ATOM 1012 N N . SER A 1 129 ? 6.682 3.929 1.836 1.00 76.75 129 SER A N 1
ATOM 1013 C CA . SER A 1 129 ? 5.948 2.770 1.398 1.00 76.75 129 SER A CA 1
ATOM 1014 C C . SER A 1 129 ? 6.790 2.049 0.373 1.00 76.75 129 SER A C 1
ATOM 1016 O O . SER A 1 129 ? 7.319 2.627 -0.571 1.00 76.75 129 SER A O 1
ATOM 1018 N N . THR A 1 130 ? 6.995 0.767 0.629 1.00 86.25 130 THR A N 1
ATOM 1019 C CA . THR A 1 130 ? 7.717 -0.118 -0.276 1.00 86.25 130 THR A CA 1
ATOM 1020 C C . THR A 1 130 ? 6.928 -1.402 -0.399 1.00 86.25 130 THR A C 1
ATOM 1022 O O . THR A 1 130 ? 6.274 -1.851 0.551 1.00 86.25 130 THR A O 1
ATOM 1025 N N . VAL A 1 131 ? 6.999 -2.031 -1.568 1.00 91.56 131 VAL A N 1
ATOM 1026 C CA . VAL A 1 131 ? 6.474 -3.384 -1.730 1.00 91.56 131 VAL A CA 1
ATOM 1027 C C . VAL A 1 131 ? 7.398 -4.343 -0.971 1.00 91.56 131 VAL A C 1
ATOM 1029 O O . VAL A 1 131 ? 8.400 -4.830 -1.496 1.00 91.56 131 VAL A O 1
ATOM 1032 N N . ALA A 1 132 ? 7.066 -4.610 0.292 1.00 91.12 132 ALA A N 1
ATOM 1033 C CA . ALA A 1 132 ? 7.850 -5.456 1.186 1.00 91.12 132 ALA A CA 1
ATOM 1034 C C . ALA A 1 132 ? 7.935 -6.894 0.661 1.00 91.12 132 ALA A C 1
ATOM 1036 O O . ALA A 1 132 ? 8.998 -7.519 0.651 1.00 91.12 132 ALA A O 1
ATOM 1037 N N . LYS A 1 1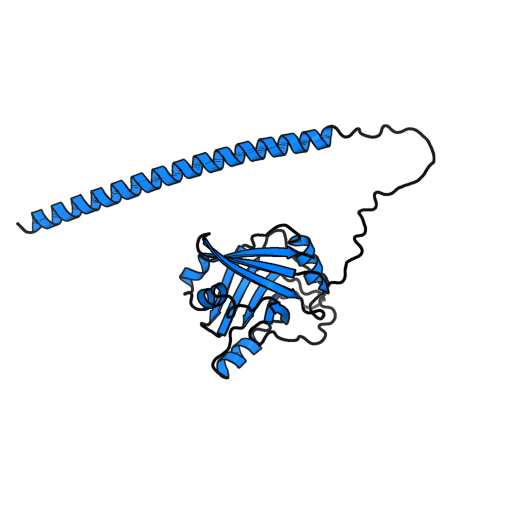33 ? 6.803 -7.428 0.191 1.00 92.75 133 LYS A N 1
ATOM 1038 C CA . LYS A 1 133 ? 6.716 -8.771 -0.382 1.00 92.75 133 LYS A CA 1
ATOM 1039 C C . LYS A 1 133 ? 5.646 -8.791 -1.458 1.00 92.75 133 LYS A C 1
ATOM 1041 O O . LYS A 1 133 ? 4.564 -8.266 -1.258 1.00 92.75 133 LYS A O 1
ATOM 1046 N N . ALA A 1 134 ? 5.928 -9.438 -2.574 1.00 93.81 134 ALA A N 1
ATOM 1047 C CA . ALA A 1 134 ? 4.939 -9.679 -3.609 1.00 93.81 134 ALA A CA 1
ATOM 1048 C C . ALA A 1 134 ? 5.173 -11.051 -4.222 1.00 93.81 134 ALA A C 1
ATOM 1050 O O . ALA A 1 134 ? 6.324 -11.489 -4.351 1.00 93.81 134 ALA A O 1
ATOM 1051 N N . GLN A 1 135 ? 4.074 -11.698 -4.584 1.00 92.94 135 GLN A N 1
ATOM 1052 C CA . GLN A 1 135 ? 4.063 -12.917 -5.369 1.00 92.94 135 GLN A CA 1
ATOM 1053 C C . GLN A 1 135 ? 3.112 -12.710 -6.546 1.00 92.94 135 GLN A C 1
ATOM 1055 O O . GLN A 1 135 ? 1.939 -12.387 -6.348 1.00 92.94 135 GLN A O 1
ATOM 1060 N N . VAL A 1 136 ? 3.645 -12.894 -7.754 1.00 92.56 136 VAL A N 1
ATOM 1061 C CA . VAL A 1 136 ? 2.971 -12.601 -9.024 1.00 92.56 136 VAL A CA 1
ATOM 1062 C C . VAL A 1 136 ? 1.603 -13.272 -9.076 1.00 92.56 136 VAL A C 1
ATOM 1064 O O . VAL A 1 136 ? 1.513 -14.493 -8.963 1.00 92.56 136 VAL A O 1
ATOM 1067 N N . GLY A 1 137 ? 0.546 -12.468 -9.221 1.00 90.12 137 GLY A N 1
ATOM 1068 C CA . GLY A 1 137 ? -0.834 -12.955 -9.303 1.00 90.12 137 GLY A CA 1
ATOM 1069 C C . GLY A 1 137 ? -1.402 -13.559 -8.014 1.00 90.12 137 GLY A C 1
ATOM 1070 O O . GLY A 1 137 ? -2.492 -14.111 -8.057 1.00 90.12 137 GLY A O 1
ATOM 1071 N N . VAL A 1 138 ? -0.703 -13.474 -6.875 1.00 92.56 138 VAL A N 1
ATOM 1072 C CA . VAL A 1 138 ? -1.157 -14.075 -5.605 1.00 92.56 138 VAL A CA 1
ATOM 1073 C C . VAL A 1 138 ? -1.388 -13.041 -4.519 1.00 92.56 138 VAL A C 1
ATOM 1075 O O . VAL A 1 138 ? -2.436 -13.056 -3.890 1.00 92.56 138 VAL A O 1
ATOM 1078 N N . PHE A 1 139 ? -0.427 -12.160 -4.252 1.00 94.31 139 PHE A N 1
ATOM 1079 C CA . PHE A 1 139 ? -0.616 -11.083 -3.278 1.00 94.31 139 PHE A CA 1
ATOM 1080 C C . PHE A 1 139 ? 0.451 -10.000 -3.420 1.00 94.31 139 PHE A C 1
ATOM 1082 O O . PHE A 1 139 ? 1.550 -10.236 -3.936 1.00 94.31 139 PHE A O 1
ATOM 1089 N N . VAL A 1 140 ? 0.148 -8.835 -2.854 1.00 95.12 140 VAL A N 1
ATOM 1090 C CA . VAL A 1 140 ? 1.103 -7.753 -2.607 1.00 95.12 140 VAL A CA 1
ATOM 1091 C C . VAL A 1 140 ? 1.028 -7.357 -1.135 1.00 95.12 140 VAL A C 1
ATOM 1093 O O . VAL A 1 140 ? -0.053 -7.194 -0.579 1.00 95.12 140 VAL A O 1
ATOM 1096 N N . SER A 1 141 ? 2.182 -7.215 -0.492 1.00 95.56 141 SER A N 1
ATOM 1097 C CA . SER A 1 141 ? 2.333 -6.671 0.852 1.00 95.56 141 SER A CA 1
ATOM 1098 C C . SER A 1 141 ? 3.130 -5.375 0.783 1.00 95.56 141 SER A C 1
ATOM 1100 O O . SER A 1 141 ? 4.261 -5.364 0.288 1.00 95.56 141 SER A O 1
ATOM 1102 N N . ILE A 1 142 ? 2.529 -4.296 1.274 1.00 94.62 142 ILE A N 1
ATOM 1103 C CA . ILE A 1 142 ? 3.040 -2.928 1.198 1.00 94.62 142 ILE A CA 1
ATOM 1104 C C . ILE A 1 142 ? 3.360 -2.486 2.620 1.00 94.62 142 ILE A C 1
ATOM 1106 O O . ILE A 1 142 ? 2.460 -2.449 3.457 1.00 94.62 142 ILE A O 1
ATOM 1110 N N . SER A 1 143 ? 4.629 -2.195 2.905 1.00 93.12 143 SER A N 1
ATOM 1111 C CA . SER A 1 143 ? 5.030 -1.652 4.208 1.00 93.12 143 SER A CA 1
ATOM 1112 C C . SER A 1 143 ? 4.484 -0.239 4.342 1.00 93.12 143 SER A C 1
ATOM 1114 O O . SER A 1 143 ? 4.630 0.546 3.409 1.00 93.12 143 SER A O 1
ATOM 1116 N N . MET A 1 144 ? 3.880 0.087 5.480 1.00 91.62 144 MET A N 1
ATOM 1117 C CA . MET A 1 144 ? 3.307 1.404 5.742 1.00 91.62 144 MET A CA 1
ATOM 1118 C C . MET A 1 144 ? 3.989 2.013 6.963 1.00 91.62 144 MET A C 1
ATOM 1120 O O . MET A 1 144 ? 3.537 1.864 8.097 1.00 91.62 144 MET A O 1
ATOM 1124 N N . THR A 1 145 ? 5.088 2.728 6.728 1.00 88.69 145 THR A N 1
ATOM 1125 C CA . THR A 1 145 ? 5.871 3.349 7.800 1.00 88.69 145 THR A CA 1
ATOM 1126 C C . THR A 1 145 ? 5.821 4.873 7.691 1.00 88.69 145 THR A C 1
ATOM 1128 O O . THR A 1 145 ? 6.071 5.439 6.630 1.00 88.69 145 THR A O 1
ATOM 1131 N N . HIS A 1 146 ? 5.506 5.559 8.791 1.00 89.75 146 HIS A N 1
ATOM 1132 C CA . HIS A 1 146 ? 5.536 7.022 8.871 1.00 89.75 146 HIS A CA 1
ATOM 1133 C C . HIS A 1 146 ? 6.037 7.453 10.252 1.00 89.75 146 HIS A C 1
ATOM 1135 O O . HIS A 1 146 ? 5.576 6.938 11.269 1.00 89.75 146 HIS A O 1
ATOM 1141 N N . ALA A 1 147 ? 6.970 8.410 10.306 1.00 88.69 147 ALA A N 1
ATOM 1142 C CA . ALA A 1 147 ? 7.650 8.793 11.549 1.00 88.69 147 ALA A CA 1
ATOM 1143 C C . ALA A 1 147 ? 6.669 9.214 12.660 1.00 88.69 147 ALA A C 1
ATOM 1145 O O . ALA A 1 147 ? 6.805 8.759 13.798 1.00 88.69 147 ALA A O 1
ATOM 1146 N N . SER A 1 148 ? 5.661 10.012 12.293 1.00 89.38 148 SER A N 1
ATOM 1147 C CA . SER A 1 148 ? 4.635 10.555 13.196 1.00 89.38 148 SER A CA 1
ATOM 1148 C C . SER A 1 148 ? 3.441 9.629 13.458 1.00 89.38 148 SER A C 1
ATOM 1150 O O . SER A 1 148 ? 2.600 9.963 14.286 1.00 89.38 148 SER A O 1
ATOM 1152 N N . PHE A 1 149 ? 3.334 8.481 12.776 1.00 89.69 149 PHE A N 1
ATOM 1153 C CA . PHE A 1 149 ? 2.220 7.547 12.966 1.00 89.69 149 PHE A CA 1
ATOM 1154 C C . PHE A 1 149 ? 2.723 6.240 13.573 1.00 89.69 149 PHE A C 1
ATOM 1156 O O . PHE A 1 149 ? 3.164 5.329 12.873 1.00 89.69 149 PHE A O 1
ATOM 1163 N N . ARG A 1 150 ? 2.666 6.160 14.905 1.00 84.94 150 ARG A N 1
ATOM 1164 C CA . ARG A 1 150 ? 3.098 4.995 15.691 1.00 84.94 150 ARG A CA 1
ATOM 1165 C C . ARG A 1 150 ? 1.949 4.510 16.571 1.00 84.94 150 ARG A C 1
ATOM 1167 O O . ARG A 1 150 ? 1.921 4.820 17.763 1.00 84.94 150 ARG A O 1
ATOM 1174 N N . PRO A 1 151 ? 0.953 3.820 15.994 1.00 83.44 151 PRO A N 1
ATOM 1175 C CA . PRO A 1 151 ? -0.221 3.415 16.744 1.00 83.44 151 PRO A CA 1
ATOM 1176 C C . PRO A 1 151 ? 0.167 2.398 17.818 1.00 83.44 151 PRO A C 1
ATOM 1178 O O . PRO A 1 151 ? 0.735 1.344 17.539 1.00 83.44 151 PRO A O 1
ATOM 1181 N N . THR A 1 152 ? -0.180 2.711 19.060 1.00 78.12 152 THR A N 1
ATOM 1182 C CA . THR A 1 152 ? -0.202 1.763 20.170 1.00 78.12 152 THR A CA 1
ATOM 1183 C C . THR A 1 152 ? -1.651 1.389 20.449 1.00 78.12 152 THR A C 1
ATOM 1185 O O . THR A 1 152 ? -2.529 2.258 20.484 1.00 78.12 152 THR A O 1
ATOM 1188 N N . PHE A 1 153 ? -1.918 0.099 20.620 1.00 74.50 153 PHE A N 1
ATOM 1189 C CA . PHE A 1 153 ? -3.193 -0.378 21.141 1.00 74.50 153 PHE A CA 1
ATOM 1190 C C . PHE A 1 153 ? -2.961 -1.558 22.080 1.00 74.50 153 PHE A C 1
ATOM 1192 O O . PHE A 1 153 ? -1.983 -2.300 21.945 1.00 74.50 153 PHE A O 1
ATOM 1199 N N . ALA A 1 154 ? -3.824 -1.676 23.087 1.00 65.50 154 ALA A N 1
ATOM 1200 C CA . ALA A 1 154 ? -3.734 -2.740 24.073 1.00 65.50 154 ALA A CA 1
ATOM 1201 C C . ALA A 1 154 ? -3.909 -4.101 23.385 1.00 65.50 154 ALA A C 1
ATOM 1203 O O . ALA A 1 154 ? -4.684 -4.243 22.444 1.00 65.50 154 ALA A O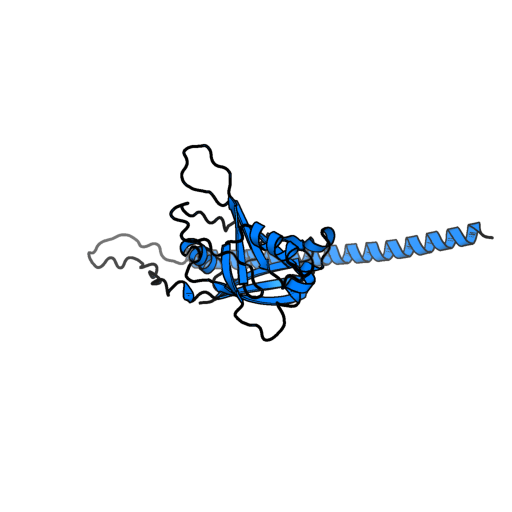 1
ATOM 1204 N N . ALA A 1 155 ? -3.220 -5.136 23.871 1.00 56.47 155 ALA A N 1
ATOM 1205 C CA . ALA A 1 155 ? -3.361 -6.490 23.328 1.00 56.47 155 ALA A CA 1
ATOM 1206 C C . ALA A 1 155 ? -4.738 -7.128 23.624 1.00 56.47 155 ALA A C 1
ATOM 1208 O O . ALA A 1 155 ? -4.943 -8.299 23.297 1.00 56.47 155 ALA A O 1
ATOM 1209 N N . ALA A 1 156 ? -5.640 -6.385 24.273 1.00 49.34 156 ALA A N 1
ATOM 1210 C CA . ALA A 1 156 ? -6.871 -6.887 24.847 1.00 49.34 156 ALA A CA 1
ATOM 1211 C C . ALA A 1 156 ? -7.853 -7.333 23.756 1.00 49.34 156 ALA A C 1
ATOM 1213 O O . ALA A 1 156 ? -8.313 -6.542 22.939 1.00 49.34 156 ALA A O 1
ATOM 1214 N N . ASN A 1 157 ? -8.174 -8.626 23.818 1.00 49.91 157 ASN A N 1
ATOM 1215 C CA . ASN A 1 157 ? -9.294 -9.302 23.174 1.00 49.91 157 ASN A CA 1
ATOM 1216 C C . ASN A 1 157 ? -9.258 -9.286 21.643 1.00 49.91 157 ASN A C 1
ATOM 1218 O O . ASN A 1 157 ? -10.057 -8.637 20.979 1.00 49.91 157 ASN A O 1
ATOM 1222 N N . GLN A 1 158 ? -8.353 -10.094 21.081 1.00 54.75 158 GLN A N 1
ATOM 1223 C CA . GLN A 1 158 ? -8.433 -10.548 19.689 1.00 54.75 158 GLN A CA 1
ATOM 1224 C C . GLN A 1 158 ? -9.657 -11.459 19.507 1.00 54.75 158 GLN A C 1
ATOM 1226 O O . GLN A 1 158 ? -9.534 -12.677 19.385 1.00 54.75 158 GLN A O 1
ATOM 1231 N N . THR A 1 159 ? -10.854 -10.883 19.525 1.00 48.50 159 THR A N 1
ATOM 1232 C CA . THR A 1 159 ? -12.065 -11.530 19.032 1.00 48.50 159 THR A CA 1
ATOM 1233 C C . THR A 1 159 ? -11.851 -11.883 17.562 1.00 48.50 159 THR A C 1
ATOM 1235 O O . THR A 1 159 ? -11.468 -11.031 16.767 1.00 48.50 159 THR A O 1
ATOM 1238 N N . THR A 1 160 ? -12.008 -13.172 17.244 1.00 58.94 160 THR A N 1
ATOM 1239 C CA . THR A 1 160 ? -12.042 -13.777 15.897 1.00 58.94 160 THR A CA 1
ATOM 1240 C C . THR A 1 160 ? -11.317 -12.986 14.808 1.00 58.94 160 THR A C 1
ATOM 1242 O O . THR A 1 160 ? -11.913 -12.180 14.096 1.00 58.94 160 THR A O 1
ATOM 1245 N N . ARG A 1 161 ? -10.019 -13.261 14.645 1.00 73.12 161 ARG A N 1
ATOM 1246 C CA . ARG A 1 161 ? -9.213 -12.744 13.534 1.00 73.12 161 ARG A CA 1
ATOM 1247 C C . ARG A 1 161 ? -9.708 -13.326 12.216 1.00 73.12 161 ARG A C 1
ATOM 1249 O O . ARG A 1 161 ? -9.272 -14.396 11.794 1.00 73.12 161 ARG A O 1
ATOM 1256 N N . ILE A 1 162 ? -10.619 -12.616 11.566 1.00 85.00 162 ILE A N 1
ATOM 1257 C CA . ILE A 1 162 ? -10.965 -12.889 10.175 1.00 85.00 162 ILE A CA 1
ATOM 1258 C C . ILE A 1 162 ? -9.718 -12.572 9.349 1.00 85.00 162 ILE A C 1
ATOM 1260 O O . ILE A 1 162 ? -9.117 -11.513 9.520 1.00 85.00 162 ILE A O 1
ATOM 1264 N N . SER A 1 163 ? -9.276 -13.509 8.514 1.00 89.69 163 SER A N 1
ATOM 1265 C CA . SER A 1 163 ? -8.109 -13.303 7.651 1.00 89.69 163 SER A CA 1
ATOM 1266 C C . SER A 1 163 ? -8.549 -12.764 6.297 1.00 89.69 163 SER A C 1
ATOM 1268 O O . SER A 1 163 ? -9.569 -13.210 5.779 1.00 89.69 163 SER A O 1
ATOM 1270 N N . ALA A 1 164 ? -7.769 -11.857 5.709 1.00 90.94 164 ALA A N 1
ATOM 1271 C CA . ALA A 1 164 ? -7.975 -11.447 4.322 1.00 90.94 164 ALA A CA 1
ATOM 1272 C C . ALA A 1 164 ? -7.425 -12.524 3.373 1.00 90.94 164 ALA A C 1
ATOM 1274 O O . ALA A 1 164 ? -6.212 -12.744 3.304 1.00 90.94 164 ALA A O 1
ATOM 1275 N N . LEU A 1 165 ? -8.312 -13.211 2.659 1.00 90.31 165 LEU A N 1
ATOM 1276 C CA . LEU A 1 165 ? -8.003 -14.359 1.804 1.00 90.31 165 LEU A CA 1
ATOM 1277 C C . LEU A 1 165 ? -8.458 -14.170 0.355 1.00 90.31 165 LEU A C 1
ATOM 1279 O O . LEU A 1 165 ? -7.887 -14.792 -0.544 1.00 90.31 165 LEU A O 1
ATOM 1283 N N . ASN A 1 166 ? -9.482 -13.349 0.128 1.00 89.75 166 ASN A N 1
ATOM 1284 C CA . ASN A 1 166 ? -10.171 -13.256 -1.152 1.00 89.75 166 ASN A CA 1
ATOM 1285 C C . ASN A 1 166 ? -9.841 -11.960 -1.885 1.00 89.75 166 ASN A C 1
ATOM 1287 O O . ASN A 1 166 ? -9.599 -10.916 -1.287 1.00 89.75 166 ASN A O 1
ATOM 1291 N N . MET A 1 167 ? -9.893 -12.016 -3.214 1.00 89.44 167 MET A N 1
ATOM 1292 C CA . MET A 1 167 ? -9.793 -10.819 -4.042 1.00 89.44 167 MET A CA 1
ATOM 1293 C C . MET A 1 167 ? -10.884 -9.808 -3.651 1.00 89.44 167 MET A C 1
ATOM 1295 O O . MET A 1 167 ? -12.040 -10.181 -3.478 1.00 89.44 167 MET A O 1
ATOM 1299 N N . GLY A 1 168 ? -10.511 -8.533 -3.529 1.00 90.94 168 GLY A N 1
ATOM 1300 C CA . GLY A 1 168 ? -11.409 -7.477 -3.046 1.00 90.94 168 GLY A CA 1
ATOM 1301 C C . GLY A 1 168 ? -11.333 -7.246 -1.536 1.00 90.94 168 GLY A C 1
ATOM 1302 O O . GLY A 1 168 ? -11.880 -6.261 -1.049 1.00 90.94 168 GLY A O 1
ATOM 1303 N N . GLU A 1 169 ? -10.625 -8.095 -0.793 1.00 93.56 169 GLU A N 1
ATOM 1304 C CA . GLU A 1 169 ? -10.301 -7.857 0.613 1.00 93.56 169 GLU A CA 1
ATOM 1305 C C . GLU A 1 169 ? -8.955 -7.137 0.742 1.00 93.56 169 GLU A C 1
ATOM 1307 O O . GLU A 1 169 ? -8.057 -7.277 -0.091 1.00 93.56 169 GLU A O 1
ATOM 1312 N N . VAL A 1 170 ? -8.805 -6.377 1.822 1.00 95.12 170 VAL A N 1
ATOM 1313 C CA . VAL A 1 170 ? -7.532 -5.806 2.254 1.00 95.12 170 VAL A CA 1
ATOM 1314 C C . VAL A 1 170 ? -7.282 -6.263 3.678 1.00 95.12 170 VAL A C 1
ATOM 1316 O O . VAL A 1 170 ? -8.120 -6.081 4.558 1.00 95.12 170 VAL A O 1
ATOM 1319 N N . GLY A 1 171 ? -6.124 -6.869 3.901 1.00 95.50 171 GLY A N 1
ATOM 1320 C CA . GLY A 1 171 ? -5.631 -7.245 5.213 1.00 95.50 171 GLY A CA 1
ATOM 1321 C C . GLY A 1 171 ? -4.586 -6.269 5.741 1.00 95.50 171 GLY A C 1
ATOM 1322 O O . GLY A 1 171 ? -3.950 -5.539 4.980 1.00 95.50 171 GLY A O 1
ATOM 1323 N N . VAL A 1 172 ? -4.368 -6.299 7.050 1.00 94.69 172 VAL A N 1
ATOM 1324 C CA . VAL A 1 172 ? -3.247 -5.641 7.719 1.00 94.69 172 VAL A CA 1
ATOM 1325 C C . VAL A 1 172 ? -2.423 -6.689 8.458 1.00 94.69 172 VAL A C 1
ATOM 1327 O O . VAL A 1 172 ? -2.951 -7.535 9.179 1.00 94.69 172 VAL A O 1
ATOM 1330 N N . ILE A 1 173 ? -1.107 -6.632 8.269 1.00 93.25 173 ILE A N 1
ATOM 1331 C CA . ILE A 1 173 ? -0.137 -7.452 8.996 1.00 93.25 173 ILE A CA 1
ATOM 1332 C C . ILE A 1 173 ? 0.601 -6.537 9.965 1.00 93.25 173 ILE A C 1
ATOM 1334 O O . ILE A 1 173 ? 1.358 -5.663 9.546 1.00 93.25 173 ILE A O 1
ATOM 1338 N N . PHE A 1 174 ? 0.410 -6.755 11.261 1.00 90.44 174 PHE A N 1
ATOM 1339 C CA . PHE A 1 174 ? 1.114 -6.010 12.300 1.00 90.44 174 PHE A CA 1
ATOM 1340 C C . PHE A 1 174 ? 2.469 -6.649 12.618 1.00 90.44 174 PHE A C 1
ATOM 1342 O O . PHE A 1 174 ? 2.537 -7.832 12.958 1.00 90.44 174 PHE A O 1
ATOM 1349 N N . LYS A 1 175 ? 3.548 -5.859 12.591 1.00 87.44 175 LYS A N 1
ATOM 1350 C CA . LYS A 1 175 ? 4.845 -6.249 13.154 1.00 87.44 175 LYS A CA 1
ATOM 1351 C C . LYS A 1 175 ? 4.886 -5.810 14.613 1.00 87.44 175 LYS A C 1
ATOM 1353 O O . LYS A 1 175 ? 4.794 -4.624 14.931 1.00 87.44 175 LYS A O 1
ATOM 1358 N N . LYS A 1 176 ? 5.006 -6.789 15.503 1.00 83.38 176 LYS A N 1
ATOM 1359 C CA . LYS A 1 176 ? 5.038 -6.586 16.952 1.00 83.38 176 LYS A CA 1
ATOM 1360 C C . LYS A 1 176 ? 6.471 -6.736 17.440 1.00 83.38 176 LYS A C 1
ATOM 1362 O O . LYS A 1 176 ? 7.175 -7.645 16.999 1.00 83.38 176 LYS A O 1
ATOM 1367 N N . LYS A 1 177 ? 6.901 -5.871 18.358 1.00 79.12 177 LYS A N 1
ATOM 1368 C CA . LYS A 1 177 ? 8.156 -6.094 19.082 1.00 79.12 177 LYS A CA 1
ATOM 1369 C C . LYS A 1 177 ? 7.927 -7.203 20.104 1.00 79.12 177 LYS A C 1
ATOM 1371 O O . LYS A 1 177 ? 6.997 -7.097 20.900 1.00 79.12 177 LYS A O 1
ATOM 1376 N N . ASN A 1 178 ? 8.781 -8.225 20.103 1.00 70.38 178 ASN A N 1
ATOM 1377 C CA . ASN A 1 178 ? 8.809 -9.200 21.191 1.00 70.38 178 ASN A CA 1
ATOM 1378 C C . ASN A 1 178 ? 9.144 -8.446 22.478 1.00 70.38 178 ASN A C 1
ATOM 1380 O O . ASN A 1 178 ? 10.239 -7.895 22.611 1.00 70.38 178 ASN A O 1
ATOM 1384 N N . GLN A 1 179 ? 8.175 -8.351 23.381 1.00 69.62 179 GLN A N 1
ATOM 1385 C CA . GLN A 1 179 ? 8.394 -7.746 24.682 1.00 69.62 179 GLN A CA 1
ATOM 1386 C C . GLN A 1 179 ? 8.889 -8.791 25.689 1.00 69.62 179 GLN A C 1
ATOM 1388 O O . GLN A 1 179 ? 8.641 -9.986 25.503 1.00 69.62 179 GLN A O 1
ATOM 1393 N N . PRO A 1 180 ? 9.604 -8.353 26.742 1.00 74.00 180 PRO A N 1
ATOM 1394 C CA . PRO A 1 180 ? 9.981 -9.222 27.846 1.00 74.00 180 PRO A CA 1
ATOM 1395 C C . PRO A 1 180 ? 8.750 -9.891 28.462 1.00 74.00 180 PRO A C 1
ATOM 1397 O O . PRO A 1 180 ? 7.661 -9.310 28.498 1.00 74.00 180 PRO A O 1
ATOM 1400 N N . VAL A 1 181 ? 8.941 -11.106 28.974 1.00 72.44 181 VAL A N 1
ATOM 1401 C CA . VAL A 1 181 ? 7.911 -11.851 29.706 1.00 72.44 181 VAL A CA 1
ATOM 1402 C C . VAL A 1 181 ? 7.367 -10.969 30.839 1.00 72.44 181 VAL A C 1
ATOM 1404 O O . VAL A 1 181 ? 8.136 -10.509 31.677 1.00 72.44 181 VAL A O 1
ATOM 1407 N N . GLY A 1 182 ? 6.055 -10.709 30.844 1.00 71.69 182 GLY A N 1
ATOM 1408 C CA . GLY A 1 182 ? 5.368 -9.936 31.891 1.00 71.69 182 GLY A CA 1
ATOM 1409 C C . GLY A 1 182 ? 4.762 -8.599 31.450 1.00 71.69 182 GLY A C 1
ATOM 1410 O O . GLY A 1 182 ? 3.953 -8.042 32.188 1.00 71.69 182 GLY A O 1
ATOM 1411 N N . VAL A 1 183 ? 5.072 -8.094 30.250 1.00 67.75 183 VAL A N 1
ATOM 1412 C CA . VAL A 1 183 ? 4.416 -6.886 29.719 1.00 67.75 183 VAL A CA 1
ATOM 1413 C C . VAL A 1 183 ? 3.233 -7.280 28.830 1.00 67.75 183 VAL A C 1
ATOM 1415 O O . VAL A 1 183 ? 3.364 -8.051 27.883 1.00 67.75 183 VAL A O 1
ATOM 1418 N N . THR A 1 184 ? 2.047 -6.767 29.154 1.00 63.66 184 THR A N 1
ATOM 1419 C CA . THR A 1 184 ? 0.768 -7.197 28.560 1.00 63.66 184 THR A CA 1
ATOM 1420 C C . THR A 1 184 ? 0.407 -6.486 27.253 1.00 63.66 184 THR A C 1
ATOM 1422 O O . THR A 1 184 ? -0.614 -6.809 26.646 1.00 63.66 184 THR A O 1
ATOM 1425 N N . SER A 1 185 ? 1.204 -5.518 26.789 1.00 65.81 185 SER A N 1
ATOM 1426 C CA . SER A 1 185 ? 0.874 -4.703 25.614 1.00 65.81 185 SER A CA 1
ATOM 1427 C C . SER A 1 185 ? 1.825 -4.955 24.447 1.00 65.81 185 SER A C 1
ATOM 1429 O O . SER A 1 185 ? 2.999 -4.622 24.481 1.00 65.81 185 SER A O 1
ATOM 1431 N N . ASN A 1 186 ? 1.309 -5.497 23.345 1.00 66.81 186 ASN A N 1
ATOM 1432 C CA . ASN A 1 186 ? 2.104 -5.624 22.128 1.00 66.81 186 ASN A CA 1
ATOM 1433 C C . ASN A 1 186 ? 2.300 -4.244 21.491 1.00 66.81 186 ASN A C 1
ATOM 1435 O O . ASN A 1 186 ? 1.375 -3.699 20.893 1.00 66.81 186 ASN A O 1
ATOM 1439 N N . THR A 1 187 ? 3.509 -3.687 21.571 1.00 74.88 187 THR A N 1
ATOM 1440 C CA . THR A 1 187 ? 3.845 -2.484 20.801 1.00 74.88 187 THR A CA 1
ATOM 1441 C C . THR A 1 187 ? 3.984 -2.849 19.327 1.00 74.88 187 THR A C 1
ATOM 1443 O O . THR A 1 187 ? 4.844 -3.655 18.953 1.00 74.88 187 THR A O 1
ATOM 1446 N N . ILE A 1 188 ? 3.152 -2.241 18.487 1.00 81.12 188 ILE A N 1
ATOM 1447 C CA . ILE A 1 188 ? 3.279 -2.336 17.035 1.00 81.12 188 ILE A CA 1
ATOM 1448 C C . ILE A 1 188 ? 4.370 -1.379 16.605 1.00 81.12 188 ILE A C 1
ATOM 1450 O O . ILE A 1 188 ? 4.285 -0.173 16.823 1.00 81.12 188 ILE A O 1
ATOM 1454 N N . THR A 1 189 ? 5.426 -1.935 16.030 1.00 80.56 189 THR A N 1
ATOM 1455 C CA . THR A 1 189 ? 6.551 -1.141 15.534 1.00 80.56 189 THR A CA 1
ATOM 1456 C C . THR A 1 189 ? 6.349 -0.732 14.090 1.00 80.56 189 THR A C 1
ATOM 1458 O O . THR A 1 189 ? 6.920 0.261 13.658 1.00 80.56 189 THR A O 1
ATOM 1461 N N . ASP A 1 190 ? 5.579 -1.522 13.344 1.00 87.19 190 ASP A N 1
ATOM 1462 C CA . ASP A 1 190 ? 5.357 -1.338 11.918 1.00 87.19 190 ASP A CA 1
ATOM 1463 C C . ASP A 1 190 ? 4.138 -2.158 11.474 1.00 87.19 190 ASP A C 1
ATOM 1465 O O . ASP A 1 190 ? 3.717 -3.091 12.167 1.00 87.19 190 ASP A O 1
ATOM 1469 N N . TRP A 1 191 ? 3.566 -1.835 10.323 1.00 92.50 191 TRP A N 1
ATOM 1470 C CA . TRP A 1 191 ? 2.427 -2.562 9.776 1.00 92.50 191 TRP A CA 1
ATOM 1471 C C . TRP A 1 191 ? 2.456 -2.539 8.253 1.00 92.50 191 TRP A C 1
ATOM 1473 O O . TRP A 1 191 ? 3.012 -1.637 7.631 1.00 92.50 191 TRP A O 1
ATOM 1483 N N . ASN A 1 192 ? 1.858 -3.559 7.649 1.00 94.75 192 ASN A N 1
ATOM 1484 C CA . ASN A 1 192 ? 1.771 -3.668 6.205 1.00 94.75 192 ASN A CA 1
ATOM 1485 C C . ASN A 1 192 ? 0.312 -3.781 5.785 1.00 94.75 192 ASN A C 1
ATOM 1487 O O . ASN A 1 192 ? -0.431 -4.555 6.390 1.00 94.75 192 ASN A O 1
ATOM 1491 N N . PHE A 1 193 ? -0.059 -3.132 4.684 1.00 95.62 193 PHE A N 1
ATOM 1492 C CA . PHE A 1 193 ? -1.217 -3.589 3.927 1.00 95.62 193 PHE A CA 1
ATOM 1493 C C . PHE A 1 193 ? -0.882 -4.901 3.222 1.00 95.62 193 PHE A C 1
ATOM 1495 O O . PHE A 1 193 ? 0.236 -5.114 2.748 1.00 95.62 193 PHE A O 1
ATOM 1502 N N . PHE A 1 194 ? -1.860 -5.790 3.162 1.00 95.81 194 PHE A N 1
ATOM 1503 C CA . PHE A 1 194 ? -1.795 -7.064 2.473 1.00 95.81 194 PHE A CA 1
ATOM 1504 C C . PHE A 1 194 ? -3.004 -7.166 1.550 1.00 95.81 194 PHE A C 1
ATOM 1506 O O . PHE A 1 194 ? -4.139 -7.174 2.011 1.00 95.81 194 PHE A O 1
ATOM 1513 N N . ILE A 1 195 ? -2.765 -7.224 0.246 1.00 94.75 195 ILE A N 1
ATOM 1514 C CA . ILE A 1 195 ? -3.821 -7.266 -0.761 1.00 94.75 195 ILE A CA 1
ATOM 1515 C C . ILE A 1 195 ? -3.717 -8.615 -1.480 1.00 94.75 195 ILE A C 1
ATOM 1517 O O . ILE A 1 195 ? -2.800 -8.793 -2.294 1.00 94.75 195 ILE A O 1
ATOM 1521 N N . PRO A 1 196 ? -4.591 -9.588 -1.164 1.00 93.25 196 PRO A N 1
ATOM 1522 C CA . PRO A 1 196 ? -4.690 -10.823 -1.925 1.00 93.25 196 PRO A CA 1
ATOM 1523 C C . PRO A 1 196 ? -5.141 -10.536 -3.364 1.00 93.25 196 PRO A C 1
ATOM 1525 O O . PRO A 1 196 ? -6.060 -9.763 -3.632 1.00 93.25 196 PRO A O 1
ATOM 1528 N N . LEU A 1 197 ? -4.477 -11.199 -4.299 1.00 91.12 197 LEU A N 1
ATOM 1529 C CA . LEU A 1 197 ? -4.872 -11.315 -5.696 1.00 91.12 197 LEU A CA 1
ATOM 1530 C C . LEU A 1 197 ? -5.401 -12.730 -5.918 1.00 91.12 197 LEU A C 1
ATOM 1532 O O . LEU A 1 197 ? -5.083 -13.633 -5.149 1.00 91.12 197 LEU A O 1
ATOM 1536 N N . ASN A 1 198 ? -6.227 -12.922 -6.945 1.00 83.81 198 ASN A N 1
ATOM 1537 C CA . ASN A 1 198 ? -6.910 -14.191 -7.182 1.00 83.81 198 ASN A CA 1
ATOM 1538 C C . ASN A 1 198 ? -5.911 -15.369 -7.310 1.00 83.81 198 ASN A C 1
ATOM 1540 O O . ASN A 1 198 ? -5.247 -15.487 -8.342 1.00 83.81 198 ASN A O 1
ATOM 1544 N N . PRO A 1 199 ? -5.786 -16.250 -6.296 1.00 72.81 199 PRO A N 1
ATOM 1545 C CA . PRO A 1 199 ? -4.774 -17.293 -6.313 1.00 72.81 199 PRO A CA 1
ATOM 1546 C C . PRO A 1 199 ? -5.200 -18.413 -7.267 1.00 72.81 199 PRO A C 1
ATOM 1548 O O . PRO A 1 199 ? -6.237 -19.049 -7.079 1.00 72.81 199 PRO A O 1
ATOM 1551 N N . ALA A 1 200 ? -4.357 -18.720 -8.250 1.00 68.31 200 ALA A N 1
ATOM 1552 C CA . ALA A 1 200 ? -4.611 -19.762 -9.243 1.00 68.31 200 ALA A CA 1
ATOM 1553 C C . ALA A 1 200 ? -4.577 -21.194 -8.666 1.00 68.31 200 ALA A C 1
ATOM 1555 O O . ALA A 1 200 ? -5.108 -22.118 -9.276 1.00 68.31 200 ALA A O 1
ATOM 1556 N N . THR A 1 201 ? -3.949 -21.417 -7.500 1.00 86.12 201 THR A N 1
ATOM 1557 C CA . THR A 1 201 ? -3.686 -22.773 -6.970 1.00 86.12 201 THR A CA 1
ATOM 1558 C C . THR A 1 201 ? -3.957 -22.932 -5.467 1.00 86.12 201 THR A C 1
ATOM 1560 O O . THR A 1 201 ? -3.897 -21.980 -4.686 1.00 86.12 201 THR A O 1
ATOM 1563 N N . LYS A 1 202 ? -4.188 -24.178 -5.014 1.00 86.62 202 LYS A N 1
ATOM 1564 C CA . LYS A 1 202 ? -4.344 -24.522 -3.581 1.00 86.62 202 LYS A CA 1
ATOM 1565 C C . LYS A 1 202 ? -3.114 -24.149 -2.741 1.00 86.62 202 LYS A C 1
ATOM 1567 O O . LYS A 1 202 ? -3.258 -23.681 -1.615 1.00 86.62 202 LYS A O 1
ATOM 1572 N N . GLN A 1 203 ? -1.908 -24.324 -3.286 1.00 84.56 203 GLN A N 1
ATOM 1573 C CA . GLN A 1 203 ? -0.665 -23.963 -2.599 1.00 84.56 203 GLN A CA 1
ATOM 1574 C C . GLN A 1 203 ? -0.583 -22.454 -2.350 1.00 84.56 203 GLN A C 1
ATOM 1576 O O . GLN A 1 203 ? -0.226 -22.027 -1.256 1.00 84.56 203 GLN A O 1
ATOM 1581 N N . GLN A 1 204 ? -0.980 -21.643 -3.331 1.00 84.12 204 GLN A N 1
ATOM 1582 C CA . GLN A 1 204 ? -1.038 -20.189 -3.190 1.00 84.12 204 GLN A CA 1
ATOM 1583 C C . GLN A 1 204 ? -2.063 -19.752 -2.139 1.00 84.12 204 GLN A C 1
ATOM 1585 O O . GLN A 1 204 ? -1.751 -18.893 -1.318 1.00 84.12 204 GLN A O 1
ATOM 1590 N N . LYS A 1 205 ? -3.230 -20.406 -2.072 1.00 82.44 205 LYS A N 1
ATOM 1591 C CA . LYS A 1 205 ? -4.203 -20.180 -0.986 1.00 82.44 205 LYS A CA 1
ATOM 1592 C C . LYS A 1 205 ? -3.595 -20.449 0.393 1.00 82.44 205 LYS A C 1
ATOM 1594 O O . LYS A 1 205 ? -3.788 -19.654 1.309 1.00 82.44 205 LYS A O 1
ATOM 1599 N N . LYS A 1 206 ? -2.794 -21.515 0.531 1.00 85.62 206 LYS A N 1
ATOM 1600 C CA . LYS A 1 206 ? -2.067 -21.811 1.778 1.00 85.62 206 LYS A CA 1
ATOM 1601 C C . LYS A 1 206 ? -1.083 -20.692 2.139 1.00 85.62 206 LYS A C 1
ATOM 1603 O O . LYS A 1 206 ? -1.036 -20.280 3.296 1.00 85.62 206 LYS A O 1
ATOM 1608 N N . ILE A 1 207 ? -0.349 -20.157 1.160 1.00 82.00 207 ILE A N 1
ATOM 1609 C CA . ILE A 1 207 ? 0.571 -19.026 1.373 1.00 82.00 207 ILE A CA 1
ATOM 1610 C C . ILE A 1 207 ? -0.189 -17.800 1.887 1.00 82.00 207 ILE A C 1
ATOM 1612 O O . ILE A 1 207 ? 0.213 -17.226 2.897 1.00 82.00 207 ILE A O 1
ATOM 1616 N N . VAL A 1 208 ? -1.305 -17.441 1.249 1.00 81.69 208 VAL A N 1
ATOM 1617 C CA . VAL A 1 208 ? -2.148 -16.311 1.670 1.00 81.69 208 VAL A CA 1
ATOM 1618 C C . VAL A 1 208 ? -2.663 -16.519 3.098 1.00 81.69 208 VAL A C 1
ATOM 1620 O O . VAL A 1 208 ? -2.471 -15.652 3.945 1.00 81.69 208 VAL A O 1
ATOM 1623 N N . SER A 1 209 ? -3.188 -17.708 3.416 1.00 80.50 209 SER A N 1
ATOM 1624 C CA . SER A 1 209 ? -3.669 -18.027 4.770 1.00 80.50 209 SER A CA 1
ATOM 1625 C C . SER A 1 209 ? -2.582 -17.970 5.851 1.00 80.50 209 SER A C 1
ATOM 1627 O O . SER A 1 209 ? -2.871 -17.680 7.007 1.00 80.50 209 SER A O 1
ATOM 1629 N N . SER A 1 210 ? -1.317 -18.199 5.485 1.00 79.62 210 SER A N 1
ATOM 1630 C CA . SER A 1 210 ? -0.193 -18.154 6.427 1.00 79.62 210 SER A CA 1
ATOM 1631 C C . SER A 1 210 ? 0.310 -16.741 6.736 1.00 79.62 210 SER A C 1
ATOM 1633 O O . SER A 1 210 ? 1.096 -16.568 7.663 1.00 79.62 210 SER A O 1
ATOM 1635 N N . ALA A 1 211 ? -0.125 -15.722 5.984 1.00 79.31 211 ALA A N 1
ATOM 1636 C CA . ALA A 1 211 ? 0.396 -14.360 6.097 1.00 79.31 211 ALA A CA 1
ATOM 1637 C C . ALA A 1 211 ? -0.004 -13.634 7.398 1.00 79.31 211 ALA A C 1
ATOM 1639 O O . ALA A 1 211 ? 0.464 -12.521 7.623 1.00 79.31 211 ALA A O 1
ATOM 1640 N N . ALA A 1 212 ? -0.851 -14.244 8.241 1.00 86.50 212 ALA A N 1
ATOM 1641 C CA . ALA A 1 212 ? -1.411 -13.637 9.453 1.00 86.50 212 ALA A CA 1
ATOM 1642 C C . ALA A 1 212 ? -2.026 -12.243 9.198 1.00 86.50 212 ALA A C 1
ATOM 1644 O O . ALA A 1 212 ? -1.979 -11.365 10.059 1.00 86.50 212 ALA A O 1
ATOM 1645 N N . ALA A 1 213 ? -2.570 -12.038 7.994 1.00 91.75 213 ALA A N 1
ATOM 1646 C CA . ALA A 1 213 ? -3.168 -10.784 7.564 1.00 91.75 213 ALA A CA 1
ATOM 1647 C C . ALA A 1 213 ? -4.604 -10.691 8.085 1.00 91.75 213 ALA A C 1
ATOM 1649 O O . ALA A 1 213 ? -5.498 -11.370 7.580 1.00 91.75 213 ALA A O 1
ATOM 1650 N N . GLU A 1 214 ? -4.816 -9.853 9.095 1.00 93.25 214 GLU A N 1
ATOM 1651 C CA . GLU A 1 214 ? -6.133 -9.601 9.685 1.00 93.25 214 GLU A CA 1
ATOM 1652 C C . GLU A 1 214 ? -6.966 -8.746 8.716 1.00 93.25 214 GLU A C 1
ATOM 1654 O O . GLU A 1 214 ? -6.455 -7.761 8.189 1.00 93.25 214 GLU A O 1
ATOM 1659 N N . LEU A 1 215 ? -8.223 -9.117 8.452 1.00 94.25 215 LEU A N 1
ATOM 1660 C CA . LEU A 1 215 ? -9.118 -8.434 7.513 1.00 94.25 215 LEU A CA 1
ATOM 1661 C C . LEU A 1 215 ? -9.372 -6.997 7.972 1.00 94.25 215 LEU A C 1
ATOM 1663 O O . LEU A 1 215 ? -10.150 -6.760 8.892 1.00 94.25 215 LEU A O 1
ATOM 1667 N N . PHE A 1 216 ? -8.729 -6.048 7.300 1.00 95.00 216 PHE A N 1
ATOM 1668 C CA . PHE A 1 216 ? -8.889 -4.624 7.548 1.00 95.00 216 PHE A CA 1
ATOM 1669 C C . PHE A 1 216 ? -10.164 -4.088 6.917 1.00 95.00 216 PHE A C 1
ATOM 1671 O O . PHE A 1 216 ? -10.844 -3.289 7.548 1.00 95.00 216 PHE A O 1
ATOM 1678 N N . GLY A 1 217 ? -10.500 -4.518 5.699 1.00 95.25 217 GLY A N 1
ATOM 1679 C CA . GLY A 1 217 ? -11.667 -4.012 4.989 1.00 95.25 217 GLY A CA 1
ATOM 1680 C C . GLY A 1 217 ? -11.849 -4.570 3.583 1.00 95.25 217 GLY A C 1
ATOM 1681 O O . GLY A 1 217 ? -11.162 -5.504 3.169 1.00 95.25 217 GLY A O 1
ATOM 1682 N N . HIS A 1 218 ? -12.778 -3.962 2.851 1.00 94.44 218 HIS A N 1
ATOM 1683 C CA . HIS A 1 218 ? -13.166 -4.353 1.498 1.00 94.44 218 HIS A CA 1
ATOM 1684 C C . HIS A 1 218 ? -12.957 -3.208 0.509 1.00 94.44 218 HIS A C 1
ATOM 1686 O O . HIS A 1 218 ? -13.160 -2.037 0.837 1.00 94.44 218 HIS A O 1
ATOM 1692 N N . ILE A 1 219 ? -12.568 -3.551 -0.715 1.00 93.06 219 ILE A N 1
ATOM 1693 C CA . ILE A 1 219 ? -12.434 -2.608 -1.823 1.00 93.06 219 ILE A CA 1
ATOM 1694 C C . ILE A 1 219 ? -13.838 -2.258 -2.335 1.00 93.06 219 ILE A C 1
ATOM 1696 O O . ILE A 1 219 ? -14.602 -3.155 -2.685 1.00 93.06 219 ILE A O 1
ATOM 1700 N N . ILE A 1 220 ? -14.185 -0.968 -2.366 1.00 89.75 220 ILE A N 1
ATOM 1701 C CA . ILE A 1 220 ? -15.562 -0.498 -2.636 1.00 89.75 220 ILE A CA 1
ATOM 1702 C C . ILE A 1 220 ? -15.832 -0.043 -4.072 1.00 89.75 220 ILE A C 1
ATOM 1704 O O . ILE A 1 220 ? -16.958 0.329 -4.382 1.00 89.75 220 ILE A O 1
ATOM 1708 N N . ASP A 1 221 ? -14.847 -0.105 -4.962 1.00 72.38 221 ASP A N 1
ATOM 1709 C CA . ASP A 1 221 ? -15.036 0.256 -6.367 1.00 72.38 221 ASP A CA 1
ATOM 1710 C C . ASP A 1 221 ? -14.311 -0.759 -7.256 1.00 72.38 221 ASP A C 1
ATOM 1712 O O . ASP A 1 221 ? -13.083 -0.861 -7.236 1.00 72.38 221 ASP A O 1
ATOM 1716 N N . THR A 1 222 ? -15.084 -1.594 -7.954 1.00 59.44 222 THR A N 1
ATOM 1717 C CA . THR A 1 222 ? -14.589 -2.751 -8.726 1.00 59.44 222 THR A CA 1
ATOM 1718 C C . THR A 1 222 ? -14.923 -2.652 -10.213 1.00 59.44 222 THR A C 1
ATOM 1720 O O . THR A 1 222 ? -14.843 -3.653 -10.923 1.00 59.44 222 THR A O 1
ATOM 1723 N N . CYS A 1 223 ? -15.237 -1.449 -10.723 1.00 52.97 223 CYS A N 1
ATOM 1724 C CA . CYS A 1 223 ? -15.550 -1.245 -12.148 1.00 52.97 223 CYS A CA 1
ATOM 1725 C C . CYS A 1 223 ? -14.426 -1.691 -13.105 1.00 52.97 223 CYS A C 1
ATOM 1727 O O . CYS A 1 223 ? -14.638 -1.810 -14.307 1.00 52.97 223 CYS A O 1
ATOM 1729 N N . SER A 1 224 ? -13.238 -2.005 -12.591 1.00 48.56 224 SER A N 1
ATOM 1730 C CA . SER A 1 224 ? -12.239 -2.805 -13.289 1.00 48.56 224 SER A CA 1
ATOM 1731 C C . SER A 1 224 ? -11.587 -3.791 -12.314 1.00 48.56 224 SER A C 1
ATOM 1733 O O . SER A 1 224 ? -11.621 -3.590 -11.101 1.00 48.56 224 SER A O 1
ATOM 1735 N N . SER A 1 225 ? -11.033 -4.877 -12.865 1.00 57.09 225 SER A N 1
ATOM 1736 C CA . SER A 1 225 ? -10.129 -5.870 -12.250 1.00 57.09 225 SER A CA 1
ATOM 1737 C C . SER A 1 225 ? -9.344 -5.350 -11.027 1.00 57.09 225 SER A C 1
ATOM 1739 O O . SER A 1 225 ? -9.020 -4.162 -11.025 1.00 57.09 225 SER A O 1
ATOM 1741 N N . PRO A 1 226 ? -8.920 -6.200 -10.062 1.00 60.88 226 PRO A N 1
ATOM 1742 C CA . PRO A 1 226 ? -8.244 -5.726 -8.850 1.00 60.88 226 PRO A CA 1
ATOM 1743 C C . PRO A 1 226 ? -7.113 -4.790 -9.273 1.00 60.88 226 PRO A C 1
ATOM 1745 O O . PRO A 1 226 ? -6.278 -5.199 -10.085 1.00 60.88 226 PRO A O 1
ATOM 1748 N N . ASN A 1 227 ? -7.217 -3.525 -8.832 1.00 72.00 227 ASN A N 1
ATOM 1749 C CA . ASN A 1 227 ? -6.660 -2.340 -9.494 1.00 72.00 227 ASN A CA 1
ATOM 1750 C C . ASN A 1 227 ? -5.362 -2.665 -10.250 1.00 72.00 227 ASN A C 1
ATOM 1752 O O . ASN A 1 227 ? -4.427 -3.209 -9.657 1.00 72.00 227 ASN A O 1
ATOM 1756 N N . LYS A 1 228 ? -5.313 -2.346 -11.552 1.00 84.62 228 LYS A N 1
ATOM 1757 C CA . LYS A 1 228 ? -4.162 -2.567 -12.446 1.00 84.62 228 LYS A CA 1
ATOM 1758 C C . LYS A 1 228 ? -2.824 -2.281 -11.750 1.00 84.62 228 LYS A C 1
ATOM 1760 O O . LYS A 1 228 ? -1.898 -3.070 -11.898 1.00 84.62 228 LYS A O 1
ATOM 1765 N N . ALA A 1 229 ? -2.755 -1.237 -10.920 1.00 87.56 229 ALA A N 1
ATOM 1766 C CA . ALA A 1 229 ? -1.593 -0.911 -10.099 1.00 87.56 229 ALA A CA 1
ATOM 1767 C C . ALA A 1 229 ? -1.127 -2.069 -9.193 1.00 87.56 229 ALA A C 1
ATOM 1769 O O . ALA A 1 229 ? 0.048 -2.415 -9.204 1.00 87.56 229 ALA A O 1
ATOM 1770 N N . VAL A 1 230 ? -2.021 -2.723 -8.441 1.00 90.44 230 VAL A N 1
ATOM 1771 C CA . VAL A 1 230 ? -1.675 -3.872 -7.576 1.00 90.44 230 VAL A CA 1
ATOM 1772 C C . VAL A 1 230 ? -1.226 -5.069 -8.395 1.00 90.44 230 VAL A C 1
ATOM 1774 O O . VAL A 1 230 ? -0.262 -5.747 -8.034 1.00 90.44 230 VAL A O 1
ATOM 1777 N N . THR A 1 231 ? -1.899 -5.316 -9.516 1.00 90.69 231 THR A N 1
ATOM 1778 C CA . THR A 1 231 ? -1.527 -6.404 -10.420 1.00 90.69 231 THR A CA 1
ATOM 1779 C C . THR A 1 231 ? -0.118 -6.188 -10.983 1.00 90.69 231 THR A C 1
ATOM 1781 O O . THR A 1 231 ? 0.694 -7.113 -10.934 1.00 90.69 231 THR A O 1
ATOM 1784 N N . GLU A 1 232 ? 0.214 -4.977 -11.432 1.00 91.31 232 GLU A N 1
ATOM 1785 C CA . GLU A 1 232 ? 1.560 -4.626 -11.906 1.00 91.31 232 GLU A CA 1
ATOM 1786 C C . GLU A 1 232 ? 2.605 -4.657 -10.781 1.00 91.31 232 GLU A C 1
ATOM 1788 O O . GLU A 1 232 ? 3.664 -5.267 -10.939 1.00 91.31 232 GLU A O 1
ATOM 1793 N N . MET A 1 233 ? 2.281 -4.142 -9.589 1.00 92.19 233 MET A N 1
ATOM 1794 C CA . MET A 1 233 ? 3.150 -4.271 -8.413 1.00 92.19 233 MET A CA 1
ATOM 1795 C C . MET A 1 233 ? 3.472 -5.736 -8.102 1.00 92.19 233 MET A C 1
ATOM 1797 O O . MET A 1 233 ? 4.606 -6.051 -7.738 1.00 92.19 233 MET A O 1
ATOM 1801 N N . SER A 1 234 ? 2.514 -6.653 -8.282 1.00 93.44 234 SER A N 1
ATOM 1802 C CA . SER A 1 234 ? 2.741 -8.083 -8.042 1.00 93.44 234 SER A CA 1
ATOM 1803 C C . SER A 1 234 ? 3.752 -8.710 -9.001 1.00 93.44 234 SER A C 1
ATOM 1805 O O . SER A 1 234 ? 4.433 -9.661 -8.617 1.00 93.44 234 SER A O 1
ATOM 1807 N N . LYS A 1 235 ? 3.863 -8.170 -10.223 1.00 93.88 235 LYS A N 1
ATOM 1808 C CA . LYS A 1 235 ? 4.788 -8.619 -11.274 1.00 93.88 235 LYS A CA 1
ATOM 1809 C C . LYS A 1 235 ? 6.201 -8.066 -11.088 1.00 93.88 235 LYS A C 1
ATOM 1811 O O . LYS A 1 235 ? 7.142 -8.640 -11.625 1.00 93.88 235 LYS A O 1
ATOM 1816 N N . SER A 1 236 ? 6.348 -6.982 -10.324 1.00 91.88 236 SER A N 1
ATOM 1817 C CA . SER A 1 236 ? 7.631 -6.301 -10.149 1.00 91.88 236 SER A CA 1
ATOM 1818 C C . SER A 1 236 ? 8.699 -7.166 -9.473 1.00 91.88 236 SER A C 1
ATOM 1820 O O . SER A 1 236 ? 8.474 -7.847 -8.455 1.00 91.88 236 SER A O 1
ATOM 1822 N N . GLN A 1 237 ? 9.908 -7.094 -10.025 1.00 92.56 237 GLN A N 1
ATOM 1823 C CA . GLN A 1 237 ? 11.083 -7.720 -9.434 1.00 92.56 237 GLN A CA 1
ATOM 1824 C C . GLN A 1 237 ? 11.514 -6.982 -8.162 1.00 92.56 237 GLN A C 1
ATOM 1826 O O . GLN A 1 237 ? 11.183 -5.819 -7.942 1.00 92.56 237 GLN A O 1
ATOM 1831 N N . LYS A 1 238 ? 12.273 -7.650 -7.283 1.00 91.69 238 LYS A N 1
ATOM 1832 C CA . LYS A 1 238 ? 12.654 -7.091 -5.971 1.00 91.69 238 LYS A CA 1
ATOM 1833 C C . LYS A 1 238 ? 13.377 -5.738 -6.075 1.00 91.69 238 LYS A C 1
ATOM 1835 O O . LYS A 1 238 ? 13.142 -4.877 -5.236 1.00 91.69 238 LYS A O 1
ATOM 1840 N N . ASN A 1 239 ? 14.235 -5.564 -7.078 1.00 92.12 239 ASN A N 1
ATOM 1841 C CA . ASN A 1 239 ? 14.975 -4.329 -7.362 1.00 92.12 239 ASN A CA 1
ATOM 1842 C C . ASN A 1 239 ? 14.090 -3.205 -7.927 1.00 92.12 239 ASN A C 1
ATOM 1844 O O . ASN A 1 239 ? 14.404 -2.038 -7.737 1.00 92.12 239 ASN A O 1
ATOM 1848 N N . GLU A 1 240 ? 12.981 -3.538 -8.584 1.00 91.81 240 GLU A N 1
ATOM 1849 C CA . GLU A 1 240 ? 12.051 -2.559 -9.156 1.00 91.81 240 GLU A CA 1
ATOM 1850 C C . GLU A 1 240 ? 11.072 -2.022 -8.114 1.00 91.81 240 GLU A C 1
ATOM 1852 O O . GLU A 1 240 ? 10.553 -0.928 -8.267 1.00 91.81 240 GLU A O 1
ATOM 1857 N N . ARG A 1 241 ? 10.826 -2.756 -7.025 1.00 90.62 241 ARG A N 1
ATOM 1858 C CA . ARG A 1 241 ? 9.814 -2.417 -6.008 1.00 90.62 241 ARG A CA 1
ATOM 1859 C C . ARG A 1 241 ? 9.987 -1.052 -5.343 1.00 90.62 241 ARG A C 1
ATOM 1861 O O . ARG A 1 241 ? 9.012 -0.532 -4.811 1.00 90.62 241 ARG A O 1
ATOM 1868 N N . GLY A 1 242 ? 11.194 -0.487 -5.366 1.00 90.12 242 GLY A N 1
ATOM 1869 C CA . GLY A 1 242 ? 11.477 0.853 -4.844 1.00 90.12 242 GLY A CA 1
ATOM 1870 C C . GLY A 1 242 ? 10.969 1.999 -5.725 1.00 90.12 242 GLY A C 1
ATOM 1871 O O . GLY A 1 242 ? 10.997 3.140 -5.284 1.00 90.12 242 GLY A O 1
ATOM 1872 N N . ARG A 1 243 ? 10.507 1.717 -6.953 1.00 92.25 243 ARG A N 1
ATOM 1873 C CA . ARG A 1 243 ? 9.941 2.727 -7.865 1.00 92.25 243 ARG A CA 1
ATOM 1874 C C . ARG A 1 243 ? 8.526 3.163 -7.499 1.00 92.25 243 ARG A C 1
ATOM 1876 O O . ARG A 1 243 ? 8.083 4.229 -7.923 1.00 92.25 243 ARG A O 1
ATOM 1883 N N . TYR A 1 244 ? 7.816 2.310 -6.764 1.00 92.62 244 TYR A N 1
ATOM 1884 C CA . TYR A 1 244 ? 6.437 2.560 -6.385 1.00 92.62 244 TYR A CA 1
ATOM 1885 C C . TYR A 1 244 ? 6.394 3.421 -5.134 1.00 92.62 244 TYR A C 1
ATOM 1887 O O . TYR A 1 244 ? 7.074 3.129 -4.151 1.00 92.62 244 TYR A O 1
ATOM 1895 N N . THR A 1 245 ? 5.552 4.442 -5.167 1.00 91.75 245 THR A N 1
ATOM 1896 C CA . THR A 1 245 ? 5.227 5.264 -4.008 1.00 91.75 245 THR A CA 1
ATOM 1897 C C . THR A 1 245 ? 3.735 5.180 -3.739 1.00 91.75 245 THR A C 1
ATOM 1899 O O . THR A 1 245 ? 2.921 5.074 -4.662 1.00 91.75 245 THR A O 1
ATOM 1902 N N . MET A 1 246 ? 3.364 5.193 -2.461 1.00 93.00 246 MET A N 1
ATOM 1903 C CA . MET A 1 246 ? 1.971 5.159 -2.046 1.00 93.00 246 MET A CA 1
ATOM 1904 C C . MET A 1 246 ? 1.667 6.273 -1.051 1.00 93.00 246 MET A C 1
ATOM 1906 O O . MET A 1 246 ? 2.436 6.538 -0.122 1.00 93.00 246 MET A O 1
ATOM 1910 N N . SER A 1 247 ? 0.497 6.881 -1.220 1.00 94.31 247 SER A N 1
ATOM 1911 C CA . SER A 1 247 ? -0.083 7.785 -0.233 1.00 94.31 247 SER A CA 1
ATOM 1912 C C . SER A 1 247 ? -1.433 7.267 0.236 1.00 94.31 247 SER A C 1
ATOM 1914 O O . SER A 1 247 ? -2.148 6.589 -0.504 1.00 94.31 247 SER A O 1
ATOM 1916 N N . LEU A 1 248 ? -1.756 7.549 1.495 1.00 96.44 248 LEU A N 1
ATOM 1917 C CA . LEU A 1 248 ? -3.018 7.162 2.108 1.00 96.44 248 LEU A CA 1
ATOM 1918 C C . LEU A 1 248 ? -3.748 8.406 2.598 1.00 96.44 248 LEU A C 1
ATOM 1920 O O . LEU A 1 248 ? -3.190 9.219 3.335 1.00 96.44 248 LEU A O 1
ATOM 1924 N N . GLU A 1 249 ? -5.001 8.519 2.199 1.00 96.06 249 GLU A N 1
ATOM 1925 C CA . GLU A 1 249 ? -5.931 9.570 2.595 1.00 96.06 249 GLU A CA 1
ATOM 1926 C C . GLU A 1 249 ? -7.183 8.915 3.184 1.00 96.06 249 GLU A C 1
ATOM 1928 O O . GLU A 1 249 ? -7.511 7.783 2.823 1.00 96.06 249 GLU A O 1
ATOM 1933 N N . SER A 1 250 ? -7.878 9.590 4.093 1.00 95.81 250 SER A N 1
ATOM 1934 C CA . SER A 1 250 ? -9.176 9.150 4.608 1.00 95.81 250 SER A CA 1
ATOM 1935 C C . SER A 1 250 ? -10.228 10.236 4.452 1.00 95.81 250 SER A C 1
ATOM 1937 O O . SER A 1 250 ? -9.985 11.402 4.760 1.00 95.81 250 SER A O 1
ATOM 1939 N N . HIS A 1 251 ? -11.416 9.818 4.022 1.00 93.50 251 HIS A N 1
ATOM 1940 C CA . HIS A 1 251 ? -12.644 10.615 3.971 1.00 93.50 251 HIS A CA 1
ATOM 1941 C C . HIS A 1 251 ? -13.668 10.029 4.947 1.00 93.50 251 HIS A C 1
ATOM 1943 O O . HIS A 1 251 ? -13.533 8.865 5.325 1.00 93.50 251 HIS A O 1
ATOM 1949 N N . GLN A 1 252 ? -14.648 10.826 5.373 1.00 87.62 252 GLN A N 1
ATOM 1950 C CA . GLN A 1 252 ? -15.790 10.395 6.194 1.00 87.62 252 GLN A CA 1
ATOM 1951 C C . GLN A 1 252 ? -17.086 10.416 5.389 1.00 87.62 252 GLN A C 1
ATOM 1953 O O . GLN A 1 252 ? -17.149 11.196 4.413 1.00 87.62 252 GLN A O 1
#